Protein AF-0000000080707835 (afdb_homodimer)

Solvent-accessible surface area (backbone atoms only — not comparable to full-atom values): 17179 Å² total; per-residue (Å²): 109,67,64,56,48,50,50,41,44,49,44,28,51,70,61,72,50,84,66,85,58,66,74,53,30,63,58,39,55,66,74,42,29,60,89,79,27,40,75,66,57,97,59,51,67,59,39,56,35,36,19,63,38,54,76,38,40,47,32,30,39,36,20,40,68,44,100,86,69,44,54,26,21,47,48,30,32,47,40,55,51,42,43,44,43,74,83,43,92,42,70,68,33,30,55,38,8,51,51,24,21,48,60,46,29,76,69,40,42,59,28,65,33,29,36,31,74,50,46,89,40,69,56,46,37,48,25,20,31,36,23,42,96,88,33,85,38,47,45,58,61,47,48,71,40,67,88,37,20,37,84,36,87,83,71,84,82,76,76,84,116,110,67,62,56,47,49,50,42,46,49,43,27,50,70,62,72,48,85,67,85,59,65,76,54,31,62,57,38,56,66,75,43,29,60,89,78,26,40,76,64,60,97,60,50,67,59,37,56,35,37,20,63,38,55,76,37,39,46,31,32,38,37,19,40,67,46,101,86,69,43,53,26,21,48,49,31,32,48,40,55,51,43,46,46,43,75,84,44,92,44,71,68,33,29,55,39,8,52,50,24,21,49,59,44,29,75,71,39,42,59,28,65,33,28,36,30,74,51,46,87,39,70,55,45,35,47,26,21,31,38,24,42,96,88,34,84,39,46,45,58,60,47,47,71,40,68,88,36,20,39,83,34,88,81,72,85,83,76,75,82,115

Sequence (322 aa):
MFDELVKFISAINKSGTAVPLGTLRASAAEELAYEECEPFLPLRDGDVVFCPSCYDGDSFRLTWIDGLGCKSRIMGRLAGVDTPEMNGSSDKEKVLALRAKQRLSDVIAGEFVTIRTPGNEKYGRALCDLQTAKLASVSDYMLADPEICRPYDGGRKLSWDMFDELVKFISAINKSGTAVPLGTLRASAAEELAYEECEPFLPLRDGDVVFCPSCYDGDSFRLTWIDGLGCKSRIMGRLAGVDTPEMNGSSDKEKVLALRAKQRLSDVIAGEFVTIRTPGNEKYGRALCDLQTAKLASVSDYMLADPEICRPYDGGRKLSWD

Organism: Ectocarpus siliculosus (NCBI:txid2880)

pLDDT: mean 84.22, std 16.01, range [42.97, 98.5]

Foldseek 3Di:
DVVVLCCVVVCCVVVVDDPPDDVSPVVCCVVVPPVPDDDDAPDDAFDKWAWAFADWLFKTKTWDQDPVRDIDIFIAGEPFKDFQDCPDDDPVSNVLGVVSRVQLCVFHHGFIWGWHPWDDDPPRHTYTFTDGPVRHTSLVVSCVDVLTMDTDDPDDDDDND/DVVVLCCVVVCCVVVVDDPPDDVSPVVCCVVVPPVPDDDDAPDDAFDKWAWAFADWLFKTKTWDQDPVRDIDIFIAGEPFKDFQDCPDDDPVSNVLGVVSRVQLCVFHHGFIWGWHPWDDDPPRHTYTFTHGPVRRTSLVVSCVDVLTMDTDDPDDDDDND

InterPro domains:
  IPR016071 Staphylococcal nuclease (SNase-like), OB-fold [PF00565] (77-143)
  IPR035437 SNase-like, OB-fold superfamily [G3DSA:2.40.50.90] (47-145)
  IPR035437 SNase-like, OB-fold superfamily [SSF50199] (51-143)

Structure (mmCIF, N/CA/C/O backbone):
data_AF-0000000080707835-model_v1
#
loop_
_entity.id
_entity.type
_entity.pdbx_description
1 polymer 'EsV-1-168 (Partial)'
#
loop_
_atom_site.group_PDB
_atom_site.id
_atom_site.type_symbol
_atom_site.label_atom_id
_atom_site.label_alt_id
_atom_site.label_comp_id
_atom_site.label_asym_id
_atom_site.label_entity_id
_atom_site.label_seq_id
_atom_site.pdbx_PDB_ins_code
_atom_site.Cartn_x
_atom_site.Cartn_y
_atom_site.Cartn_z
_atom_site.occupancy
_atom_site.B_iso_or_equiv
_atom_site.auth_seq_id
_atom_site.auth_comp_id
_atom_site.auth_asym_id
_atom_site.auth_atom_id
_atom_site.pdbx_PDB_model_num
ATOM 1 N N . MET A 1 1 ? 22.781 -18.922 4.988 1 42.97 1 MET A N 1
ATOM 2 C CA . MET A 1 1 ? 21.625 -19.375 4.234 1 42.97 1 MET A CA 1
ATOM 3 C C . MET A 1 1 ? 20.719 -18.188 3.877 1 42.97 1 MET A C 1
ATOM 5 O O . MET A 1 1 ? 20.328 -18.031 2.719 1 42.97 1 MET A O 1
ATOM 9 N N . PHE A 1 2 ? 20.484 -17.406 4.832 1 49.16 2 PHE A N 1
ATOM 10 C CA . PHE A 1 2 ? 19.703 -16.172 4.645 1 49.16 2 PHE A CA 1
ATOM 11 C C . PHE A 1 2 ? 20.438 -15.219 3.711 1 49.16 2 PHE A C 1
ATOM 13 O O . PHE A 1 2 ? 19.859 -14.719 2.746 1 49.16 2 PHE A O 1
ATOM 20 N N . ASP A 1 3 ? 21.594 -15.172 3.93 1 54.38 3 ASP A N 1
ATOM 21 C CA . ASP A 1 3 ? 22.422 -14.234 3.174 1 54.38 3 ASP A CA 1
ATOM 22 C C . ASP A 1 3 ? 22.484 -14.625 1.7 1 54.38 3 ASP A C 1
ATOM 24 O O . ASP A 1 3 ? 22.469 -13.766 0.818 1 54.38 3 ASP A O 1
ATOM 28 N N . GLU A 1 4 ? 22.516 -15.914 1.534 1 52.84 4 GLU A N 1
ATOM 29 C CA . GLU A 1 4 ? 22.609 -16.406 0.16 1 52.84 4 GLU A CA 1
ATOM 30 C C . GLU A 1 4 ? 21.312 -16.141 -0.6 1 52.84 4 GLU A C 1
ATOM 32 O O . GLU A 1 4 ? 21.328 -15.781 -1.78 1 52.84 4 GLU A O 1
ATOM 37 N N . LEU A 1 5 ? 20.297 -16.297 0.042 1 55.84 5 LEU A N 1
ATOM 38 C CA . LEU A 1 5 ? 19 -16.047 -0.554 1 55.84 5 LEU A CA 1
ATOM 39 C C . LEU A 1 5 ? 18.812 -14.578 -0.888 1 55.84 5 LEU A C 1
ATOM 41 O O . LEU A 1 5 ? 18.344 -14.234 -1.975 1 55.84 5 LEU A O 1
ATOM 45 N N . VAL A 1 6 ? 19.188 -13.773 0.054 1 55.19 6 VAL A N 1
ATOM 46 C CA . VAL A 1 6 ? 19.109 -12.328 -0.129 1 55.19 6 VAL A CA 1
ATOM 47 C C . VAL A 1 6 ? 19.922 -11.914 -1.354 1 55.19 6 VAL A C 1
ATOM 49 O O . VAL A 1 6 ? 19.438 -11.141 -2.188 1 55.19 6 VAL A O 1
ATOM 52 N N . LYS A 1 7 ? 21.125 -12.422 -1.247 1 55.97 7 LYS A N 1
ATOM 53 C CA . LYS A 1 7 ? 22.031 -12.133 -2.363 1 55.97 7 LYS A CA 1
ATOM 54 C C . LYS A 1 7 ? 21.438 -12.633 -3.682 1 55.97 7 LYS A C 1
ATOM 56 O O . LYS A 1 7 ? 21.594 -11.984 -4.719 1 55.97 7 LYS A O 1
ATOM 61 N N . PHE A 1 8 ? 20.766 -13.711 -3.414 1 51.97 8 PHE A N 1
ATOM 62 C CA . PHE A 1 8 ? 20.203 -14.32 -4.609 1 51.97 8 PHE A CA 1
ATOM 63 C C . PHE A 1 8 ? 19.016 -13.523 -5.113 1 51.97 8 PHE A C 1
ATOM 65 O O . PHE A 1 8 ? 18.922 -13.219 -6.305 1 51.97 8 PHE A O 1
ATOM 72 N N . ILE A 1 9 ? 18.125 -13.25 -4.246 1 58.66 9 ILE A N 1
ATOM 73 C CA . ILE A 1 9 ? 16.938 -12.484 -4.633 1 58.66 9 ILE A CA 1
ATOM 74 C C . ILE A 1 9 ? 17.359 -11.094 -5.117 1 58.66 9 ILE A C 1
ATOM 76 O O . ILE A 1 9 ? 16.859 -10.602 -6.129 1 58.66 9 ILE A O 1
ATOM 80 N N . SER A 1 10 ? 18.266 -10.547 -4.375 1 57.53 10 SER A N 1
ATOM 81 C CA . SER A 1 10 ? 18.828 -9.273 -4.82 1 57.53 10 SER A CA 1
ATOM 82 C C . SER A 1 10 ? 19.5 -9.414 -6.176 1 57.53 10 SER A C 1
ATOM 84 O O . SER A 1 10 ? 19.391 -8.531 -7.031 1 57.53 10 SER A O 1
ATOM 86 N N . ALA A 1 11 ? 20.281 -10.469 -6.273 1 51.75 11 ALA A N 1
ATOM 87 C CA . ALA A 1 11 ? 20.969 -10.742 -7.531 1 51.75 11 ALA A CA 1
ATOM 88 C C . ALA A 1 11 ? 19.984 -10.953 -8.664 1 51.75 11 ALA A C 1
ATOM 90 O O . ALA A 1 11 ? 20.188 -10.484 -9.789 1 51.75 11 ALA A O 1
ATOM 91 N N . ILE A 1 12 ? 18.984 -11.633 -8.312 1 53.25 12 ILE A N 1
ATOM 92 C CA . ILE A 1 12 ? 17.969 -11.883 -9.32 1 53.25 12 ILE A CA 1
ATOM 93 C C . ILE A 1 12 ? 17.297 -10.57 -9.711 1 53.25 12 ILE A C 1
ATOM 95 O O . ILE A 1 12 ? 17.078 -10.297 -10.898 1 53.25 12 ILE A O 1
ATOM 99 N N . ASN A 1 13 ? 16.828 -9.773 -8.695 1 55.97 13 ASN A N 1
ATOM 100 C CA . ASN A 1 13 ? 16.156 -8.508 -8.969 1 55.97 13 ASN A CA 1
ATOM 101 C C . ASN A 1 13 ? 17.062 -7.551 -9.742 1 55.97 13 ASN A C 1
ATOM 103 O O . ASN A 1 13 ? 16.578 -6.766 -10.562 1 55.97 13 ASN A O 1
ATOM 107 N N . LYS A 1 14 ? 18.312 -7.676 -9.469 1 51.84 14 LYS A N 1
ATOM 108 C CA . LYS A 1 14 ? 19.281 -6.832 -10.172 1 51.84 14 LYS A CA 1
ATOM 109 C C . LYS A 1 14 ? 19.609 -7.406 -11.547 1 51.84 14 LYS A C 1
ATOM 111 O O . LYS A 1 14 ? 19.812 -6.656 -12.5 1 51.84 14 LYS A O 1
ATOM 116 N N . SER A 1 15 ? 19.812 -8.68 -11.594 1 47.81 15 SER A N 1
ATOM 117 C CA . SER A 1 15 ? 20.391 -9.25 -12.805 1 47.81 15 SER A CA 1
ATOM 118 C C . SER A 1 15 ? 19.312 -9.742 -13.758 1 47.81 15 SER A C 1
ATOM 120 O O . SER A 1 15 ? 19.578 -10.023 -14.922 1 47.81 15 SER A O 1
ATOM 122 N N . GLY A 1 16 ? 18.094 -9.688 -13.469 1 46 16 GLY A N 1
ATOM 123 C CA . GLY A 1 16 ? 17.047 -10.211 -14.336 1 46 16 GLY A CA 1
ATOM 124 C C . GLY A 1 16 ? 17.156 -11.703 -14.57 1 46 16 GLY A C 1
ATOM 125 O O . GLY A 1 16 ? 16.578 -12.227 -15.531 1 46 16 GLY A O 1
ATOM 126 N N . THR A 1 17 ? 18.141 -12.344 -14.023 1 43.25 17 THR A N 1
ATOM 127 C CA . THR A 1 17 ? 18.484 -13.711 -14.406 1 43.25 17 THR A CA 1
ATOM 128 C C . THR A 1 17 ? 17.562 -14.703 -13.688 1 43.25 17 THR A C 1
ATOM 130 O O . THR A 1 17 ? 17.156 -14.469 -12.555 1 43.25 17 THR A O 1
ATOM 133 N N . ALA A 1 18 ? 17.031 -15.656 -14.539 1 44.38 18 ALA A N 1
ATOM 134 C CA . ALA A 1 18 ? 16.219 -16.797 -14.125 1 44.38 18 ALA A CA 1
ATOM 135 C C . ALA A 1 18 ? 16.969 -17.656 -13.109 1 44.38 18 ALA A C 1
ATOM 137 O O . ALA A 1 18 ? 18.156 -17.938 -13.273 1 44.38 18 ALA A O 1
ATOM 138 N N . VAL A 1 19 ? 16.875 -17.672 -11.852 1 45.88 19 VAL A N 1
ATOM 139 C CA . VAL A 1 19 ? 17.5 -18.453 -10.789 1 45.88 19 VAL A CA 1
ATOM 140 C C . VAL A 1 19 ? 17.188 -19.938 -11 1 45.88 19 VAL A C 1
ATOM 142 O O . VAL A 1 19 ? 16.047 -20.297 -11.344 1 45.88 19 VAL A O 1
ATOM 145 N N . PRO A 1 20 ? 18.125 -20.703 -11.117 1 44.97 20 PRO A N 1
ATOM 146 C CA . PRO A 1 20 ? 17.844 -22.141 -11.016 1 44.97 20 PRO A CA 1
ATOM 147 C C . PRO A 1 20 ? 17.109 -22.5 -9.727 1 44.97 20 PRO A C 1
ATOM 149 O O . PRO A 1 20 ? 17.609 -22.219 -8.625 1 44.97 20 PRO A O 1
ATOM 152 N N . LEU A 1 21 ? 15.695 -22.656 -9.648 1 49.81 21 LEU A N 1
ATOM 153 C CA . LEU A 1 21 ? 14.5 -22.469 -8.836 1 49.81 21 LEU A CA 1
ATOM 154 C C . LEU A 1 21 ? 14.43 -23.5 -7.719 1 49.81 21 LEU A C 1
ATOM 156 O O . LEU A 1 21 ? 13.859 -23.25 -6.656 1 49.81 21 LEU A O 1
ATOM 160 N N . GLY A 1 22 ? 15.156 -24.688 -7.945 1 49.31 22 GLY A N 1
ATOM 161 C CA . GLY A 1 22 ? 14.773 -25.766 -7.043 1 49.31 22 GLY A CA 1
ATOM 162 C C . GLY A 1 22 ? 15.273 -25.562 -5.625 1 49.31 22 GLY A C 1
ATOM 163 O O . GLY A 1 22 ? 14.5 -25.656 -4.668 1 49.31 22 GLY A O 1
ATOM 164 N N . THR A 1 23 ? 16.594 -25.656 -5.371 1 48.19 23 THR A N 1
ATOM 165 C CA . THR A 1 23 ? 17.188 -25.531 -4.043 1 48.19 23 THR A CA 1
ATOM 166 C C . THR A 1 23 ? 16.781 -24.219 -3.391 1 48.19 23 THR A C 1
ATOM 168 O O . THR A 1 23 ? 16.531 -24.172 -2.186 1 48.19 23 THR A O 1
ATOM 171 N N . LEU A 1 24 ? 16.516 -23.344 -4.137 1 58.97 24 LEU A N 1
ATOM 172 C CA . LEU A 1 24 ? 16.188 -22 -3.664 1 58.97 24 LEU A CA 1
ATOM 173 C C . LEU A 1 24 ? 14.758 -21.953 -3.127 1 58.97 24 LEU A C 1
ATOM 175 O O . LEU A 1 24 ? 14.477 -21.219 -2.178 1 58.97 24 LEU A O 1
ATOM 179 N N . ARG A 1 25 ? 14.07 -22.984 -3.561 1 64.5 25 ARG A N 1
ATOM 180 C CA . ARG A 1 25 ? 12.672 -23 -3.141 1 64.5 25 ARG A CA 1
ATOM 181 C C . ARG A 1 25 ? 12.539 -23.406 -1.677 1 64.5 25 ARG A C 1
ATOM 183 O O . ARG A 1 25 ? 11.82 -22.75 -0.912 1 64.5 25 ARG A O 1
ATOM 190 N N . ALA A 1 26 ? 13.18 -24.531 -1.358 1 62.69 26 ALA A N 1
ATOM 191 C CA . ALA A 1 26 ? 13.031 -25.047 0.002 1 62.69 26 ALA A CA 1
ATOM 192 C C . ALA A 1 26 ? 13.547 -24.031 1.025 1 62.69 26 ALA A C 1
ATOM 194 O O . ALA A 1 26 ? 12.906 -23.812 2.057 1 62.69 26 ALA A O 1
ATOM 195 N N . SER A 1 27 ? 14.672 -23.484 0.768 1 68.75 27 SER A N 1
ATOM 196 C CA . SER A 1 27 ? 15.242 -22.516 1.687 1 68.75 27 SER A CA 1
ATOM 197 C C . SER A 1 27 ? 14.383 -21.25 1.76 1 68.75 27 SER A C 1
ATOM 199 O O . SER A 1 27 ? 14.188 -20.688 2.84 1 68.75 27 SER A O 1
ATOM 201 N N . ALA A 1 28 ? 13.758 -20.984 0.709 1 72.69 28 ALA A N 1
ATOM 202 C CA . ALA A 1 28 ? 12.938 -19.781 0.675 1 72.69 28 ALA A CA 1
ATOM 203 C C . ALA A 1 28 ? 11.664 -19.969 1.496 1 72.69 28 ALA A C 1
ATOM 205 O O . ALA A 1 28 ? 11.25 -19.062 2.223 1 72.69 28 ALA A O 1
ATOM 206 N N . ALA A 1 29 ? 11.062 -21.203 1.338 1 74.38 29 ALA A N 1
ATOM 207 C CA . ALA A 1 29 ? 9.82 -21.469 2.053 1 74.38 29 ALA A CA 1
ATOM 208 C C . ALA A 1 29 ? 10.008 -21.312 3.561 1 74.38 29 ALA A C 1
ATOM 210 O O . ALA A 1 29 ? 9.109 -20.828 4.258 1 74.38 29 ALA A O 1
ATOM 211 N N . GLU A 1 30 ? 11.117 -21.625 3.973 1 76.88 30 GLU A N 1
ATOM 212 C CA . GLU A 1 30 ? 11.398 -21.516 5.398 1 76.88 30 GLU A CA 1
ATOM 213 C C . GLU A 1 30 ? 11.734 -20.078 5.789 1 76.88 30 GLU A C 1
ATOM 215 O O . GLU A 1 30 ? 11.219 -19.562 6.777 1 76.88 30 GLU A O 1
ATOM 220 N N . GLU A 1 31 ? 12.477 -19.391 5.078 1 80.44 31 GLU A N 1
ATOM 221 C CA . GLU A 1 31 ? 12.977 -18.062 5.406 1 80.44 31 GLU A CA 1
ATOM 222 C C . GLU A 1 31 ? 11.93 -17 5.109 1 80.44 31 GLU A C 1
ATOM 224 O O . GLU A 1 31 ? 11.883 -15.953 5.773 1 80.44 31 GLU A O 1
ATOM 229 N N . LEU A 1 32 ? 11.102 -17.312 4.207 1 88.75 32 LEU A N 1
ATOM 230 C CA . LEU A 1 32 ? 10.125 -16.312 3.764 1 88.75 32 LEU A CA 1
ATOM 231 C C . LEU A 1 32 ? 8.703 -16.797 4.027 1 88.75 32 LEU A C 1
ATOM 233 O O . LEU A 1 32 ? 7.793 -16.531 3.242 1 88.75 32 LEU A O 1
ATOM 237 N N . ALA A 1 33 ? 8.609 -17.578 5.109 1 90.25 33 ALA A N 1
ATOM 238 C CA . ALA A 1 33 ? 7.258 -17.906 5.551 1 90.25 33 ALA A CA 1
ATOM 239 C C . ALA A 1 33 ? 6.441 -16.641 5.805 1 90.25 33 ALA A C 1
ATOM 241 O O . ALA A 1 33 ? 6.938 -15.688 6.398 1 90.25 33 ALA A O 1
ATOM 242 N N . TYR A 1 34 ? 5.234 -16.672 5.348 1 93.31 34 TYR A N 1
ATOM 243 C CA . TYR A 1 34 ? 4.402 -15.469 5.359 1 93.31 34 TYR A CA 1
ATOM 244 C C . TYR A 1 34 ? 4.289 -14.898 6.77 1 93.31 34 TYR A C 1
ATOM 246 O O . TYR A 1 34 ? 4.418 -13.688 6.969 1 93.31 34 TYR A O 1
ATOM 254 N N . GLU A 1 35 ? 4.035 -15.781 7.754 1 92.56 35 GLU A N 1
ATOM 255 C CA . GLU A 1 35 ? 3.801 -15.359 9.133 1 92.56 35 GLU A CA 1
ATOM 256 C C . GLU A 1 35 ? 5.078 -14.82 9.766 1 92.56 35 GLU A C 1
ATOM 258 O O . GLU A 1 35 ? 5.023 -14.125 10.781 1 92.56 35 GLU A O 1
ATOM 263 N N . GLU A 1 36 ? 6.242 -15.07 9.227 1 91.06 36 GLU A N 1
ATOM 264 C CA . GLU A 1 36 ? 7.531 -14.641 9.758 1 91.06 36 GLU A CA 1
ATOM 265 C C . GLU A 1 36 ? 7.98 -13.328 9.125 1 91.06 36 GLU A C 1
ATOM 267 O O . GLU A 1 36 ? 9 -12.758 9.523 1 91.06 36 GLU A O 1
ATOM 272 N N . CYS A 1 37 ? 7.277 -12.906 8.211 1 93.25 37 CYS A N 1
ATOM 273 C CA . CYS A 1 37 ? 7.586 -11.648 7.531 1 93.25 37 CYS A CA 1
ATOM 274 C C . CYS A 1 37 ? 6.707 -10.523 8.055 1 93.25 37 CYS A C 1
ATOM 276 O O . CYS A 1 37 ? 5.594 -10.758 8.531 1 93.25 37 CYS A O 1
ATOM 278 N N . GLU A 1 38 ? 7.188 -9.352 7.984 1 91.75 38 GLU A N 1
ATOM 279 C CA . GLU A 1 38 ? 6.441 -8.188 8.445 1 91.75 38 GLU A CA 1
ATOM 280 C C . GLU A 1 38 ? 5.605 -7.586 7.324 1 91.75 38 GLU A C 1
ATOM 282 O O . GLU A 1 38 ? 6.027 -7.57 6.168 1 91.75 38 GLU A O 1
ATOM 287 N N . PRO A 1 39 ? 4.426 -7.09 7.699 1 92 39 PRO A N 1
ATOM 288 C CA . PRO A 1 39 ? 3.654 -6.395 6.664 1 92 39 PRO A CA 1
ATOM 289 C C . PRO A 1 39 ? 4.426 -5.238 6.031 1 92 39 PRO A C 1
ATOM 291 O O . PRO A 1 39 ? 5.105 -4.484 6.734 1 92 39 PRO A O 1
ATOM 294 N N . PHE A 1 40 ? 4.328 -5.16 4.785 1 89.25 40 PHE A N 1
ATOM 295 C CA . PHE A 1 40 ? 5.012 -4.082 4.082 1 89.25 40 PHE A CA 1
ATOM 296 C C . PHE A 1 40 ? 4.336 -2.744 4.359 1 89.25 40 PHE A C 1
ATOM 298 O O . PHE A 1 40 ? 3.111 -2.639 4.312 1 89.25 40 PHE A O 1
ATOM 305 N N . LEU A 1 41 ? 5.148 -1.807 4.645 1 90 41 LEU A N 1
ATOM 306 C CA . LEU A 1 41 ? 4.691 -0.432 4.82 1 90 41 LEU A CA 1
ATOM 307 C C . LEU A 1 41 ? 5.332 0.487 3.783 1 90 41 LEU A C 1
ATOM 309 O O . LEU A 1 41 ? 6.539 0.421 3.549 1 90 41 LEU A O 1
ATOM 313 N N . PRO A 1 42 ? 4.5 1.34 3.184 1 8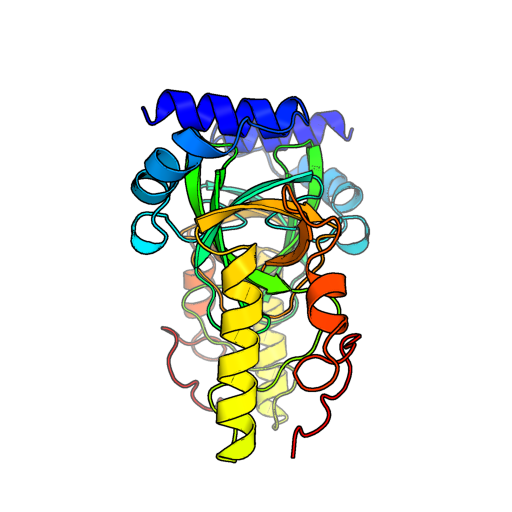8.38 42 PRO A N 1
ATOM 314 C CA . PRO A 1 42 ? 5.047 2.238 2.164 1 88.38 42 PRO A CA 1
ATOM 315 C C . PRO A 1 42 ? 6.039 3.248 2.74 1 88.38 42 PRO A C 1
ATOM 317 O O . PRO A 1 42 ? 6.957 3.682 2.043 1 88.38 42 PRO A O 1
ATOM 320 N N . LEU A 1 43 ? 5.75 3.631 3.926 1 91.62 43 LEU A N 1
ATOM 321 C CA . LEU A 1 43 ? 6.602 4.578 4.633 1 91.62 43 LEU A CA 1
ATOM 322 C C . LEU A 1 43 ? 7.004 4.035 6 1 91.62 43 LEU A C 1
ATOM 324 O O . LEU A 1 43 ? 6.234 3.307 6.633 1 91.62 43 LEU A O 1
ATOM 328 N N . ARG A 1 44 ? 8.156 4.445 6.418 1 90.12 44 ARG A N 1
ATOM 329 C CA . ARG A 1 44 ? 8.695 3.949 7.68 1 90.12 44 ARG A CA 1
ATOM 330 C C . ARG A 1 44 ? 8.789 5.07 8.711 1 90.12 44 ARG A C 1
ATOM 332 O O . ARG A 1 44 ? 8.703 6.25 8.367 1 90.12 44 ARG A O 1
ATOM 339 N N . ASP A 1 45 ? 8.945 4.613 9.93 1 93.75 45 ASP A N 1
ATOM 340 C CA . ASP A 1 45 ? 9.094 5.574 11.016 1 93.75 45 ASP A CA 1
ATOM 341 C C . ASP A 1 45 ? 10.336 6.438 10.812 1 93.75 45 ASP A C 1
ATOM 343 O O . ASP A 1 45 ? 11.422 5.918 10.539 1 93.75 45 ASP A O 1
ATOM 347 N N . GLY A 1 46 ? 10.133 7.758 10.828 1 91.38 46 GLY A N 1
ATOM 348 C CA . GLY A 1 46 ? 11.25 8.672 10.688 1 91.38 46 GLY A CA 1
ATOM 349 C C . GLY A 1 46 ? 11.383 9.234 9.281 1 91.38 46 GLY A C 1
ATOM 350 O O . GLY A 1 46 ? 12.133 10.195 9.062 1 91.38 46 GLY A O 1
ATOM 351 N N . ASP A 1 47 ? 10.719 8.617 8.336 1 90.19 47 ASP A N 1
ATOM 352 C CA . ASP A 1 47 ? 10.773 9.141 6.977 1 90.19 47 ASP A CA 1
ATOM 353 C C . ASP A 1 47 ? 10.258 10.578 6.922 1 90.19 47 ASP A C 1
ATOM 355 O O . ASP A 1 47 ? 9.266 10.914 7.57 1 90.19 47 ASP A O 1
ATOM 359 N N . VAL A 1 48 ? 10.938 11.43 6.203 1 90.81 48 VAL A N 1
ATOM 360 C CA . VAL A 1 48 ? 10.508 12.805 5.977 1 90.81 48 VAL A CA 1
ATOM 361 C C . VAL A 1 48 ? 9.898 12.938 4.586 1 90.81 48 VAL A C 1
ATOM 363 O O . VAL A 1 48 ? 10.555 12.648 3.58 1 90.81 48 VAL A O 1
ATOM 366 N N . VAL A 1 49 ? 8.688 13.391 4.516 1 92.75 49 VAL A N 1
ATOM 367 C CA . VAL A 1 49 ? 7.953 13.477 3.254 1 92.75 49 VAL A CA 1
ATOM 368 C C . VAL A 1 49 ? 7.227 14.812 3.168 1 92.75 49 VAL A C 1
ATOM 370 O O . VAL A 1 49 ? 7.086 15.516 4.172 1 92.75 49 VAL A O 1
ATOM 373 N N . PHE A 1 50 ? 6.809 15.188 1.968 1 92.56 50 PHE A N 1
ATOM 374 C CA . PHE A 1 50 ? 6.086 16.438 1.734 1 92.56 50 PHE A CA 1
ATOM 375 C C . PHE A 1 50 ? 4.578 16.188 1.729 1 92.56 50 PHE A C 1
ATOM 377 O O . PHE A 1 50 ? 4.109 15.203 1.167 1 92.56 50 PHE A O 1
ATOM 384 N N . CYS A 1 51 ? 3.852 17.062 2.408 1 95.31 51 CYS A N 1
ATOM 385 C CA . CYS A 1 51 ? 2.395 17.031 2.369 1 95.31 51 CYS A CA 1
ATOM 386 C C . CYS A 1 51 ? 1.846 18.188 1.543 1 95.31 51 CYS A C 1
ATOM 388 O O . CYS A 1 51 ? 1.68 19.297 2.055 1 95.31 51 CYS A O 1
ATOM 390 N N . PRO A 1 52 ? 1.435 17.875 0.341 1 95.38 52 PRO A N 1
ATOM 391 C CA . PRO A 1 52 ? 0.961 18.969 -0.51 1 95.38 52 PRO A CA 1
ATOM 392 C C . PRO A 1 52 ? -0.374 19.547 -0.042 1 95.38 52 PRO A C 1
ATOM 394 O O . PRO A 1 52 ? -0.615 20.75 -0.184 1 95.38 52 PRO A O 1
ATOM 397 N N . SER A 1 53 ? -1.221 18.625 0.423 1 96.5 53 SER A N 1
ATOM 398 C CA . SER A 1 53 ? -2.555 19.078 0.798 1 96.5 53 SER A CA 1
ATOM 399 C C . SER A 1 53 ? -3.273 18.047 1.654 1 96.5 53 SER A C 1
ATOM 401 O O . SER A 1 53 ? -2.805 16.922 1.789 1 96.5 53 SER A O 1
ATOM 403 N N . CYS A 1 54 ? -4.387 18.547 2.248 1 97.44 54 CYS A N 1
ATOM 404 C CA . CYS A 1 54 ? -5.258 17.656 3.01 1 97.44 54 CYS A CA 1
ATOM 405 C C . CYS A 1 54 ? -6.559 17.391 2.264 1 97.44 54 CYS A C 1
ATOM 407 O O . CYS A 1 54 ? -7.066 18.281 1.566 1 97.44 54 CYS A O 1
ATOM 409 N N . TYR A 1 55 ? -7.043 16.219 2.375 1 95.31 55 TYR A N 1
ATOM 410 C CA . TYR A 1 55 ? -8.312 15.844 1.759 1 95.31 55 TYR A CA 1
ATOM 411 C C . TYR A 1 55 ? -9.477 16.125 2.703 1 95.31 55 TYR A C 1
ATOM 413 O O . TYR A 1 55 ? -10.492 16.688 2.297 1 95.31 55 TYR A O 1
ATOM 421 N N . ASP A 1 56 ? -9.422 15.711 3.9 1 95.81 56 ASP A N 1
ATOM 422 C CA . ASP A 1 56 ? -10.375 15.977 4.969 1 95.81 56 ASP A CA 1
ATOM 423 C C . ASP A 1 56 ? -9.688 16.047 6.324 1 95.81 56 ASP A C 1
ATOM 425 O O . ASP A 1 56 ? -8.492 16.344 6.406 1 95.81 56 ASP A O 1
ATOM 429 N N . GLY A 1 57 ? -10.477 15.82 7.441 1 97.06 57 GLY A N 1
ATOM 430 C CA . GLY A 1 57 ? -9.938 16.062 8.766 1 97.06 57 GLY A CA 1
ATOM 431 C C . GLY A 1 57 ? -8.953 15.008 9.219 1 97.06 57 GLY A C 1
ATOM 432 O O . GLY A 1 57 ? -8.234 15.195 10.203 1 97.06 57 GLY A O 1
ATOM 433 N N . ASP A 1 58 ? -8.891 13.883 8.5 1 96.38 58 ASP A N 1
ATOM 434 C CA . ASP A 1 58 ? -7.973 12.844 8.953 1 96.38 58 ASP A CA 1
ATOM 435 C C . ASP A 1 58 ? -7.254 12.195 7.773 1 96.38 58 ASP A C 1
ATOM 437 O O . ASP A 1 58 ? -6.543 11.195 7.941 1 96.38 58 ASP A O 1
ATOM 441 N N . SER A 1 59 ? -7.398 12.711 6.57 1 96.38 59 SER A N 1
ATOM 442 C CA . SER A 1 59 ? -6.73 12.18 5.387 1 96.38 59 SER A CA 1
ATOM 443 C C . SER A 1 59 ? -5.973 13.281 4.641 1 96.38 59 SER A C 1
ATOM 445 O O . SER A 1 59 ? -6.422 14.43 4.602 1 96.38 59 SER A O 1
ATOM 447 N N . PHE A 1 60 ? -4.832 12.875 4.117 1 97.5 60 PHE A N 1
ATOM 448 C CA . PHE A 1 60 ? -3.965 13.859 3.482 1 97.5 60 PHE A CA 1
ATOM 449 C C . PHE A 1 60 ? -3.127 13.211 2.385 1 97.5 60 PHE A C 1
ATOM 451 O O . PHE A 1 60 ? -3.061 11.984 2.287 1 97.5 60 PHE A O 1
ATOM 458 N N . ARG A 1 61 ? -2.564 14.078 1.555 1 97.12 61 ARG A N 1
ATOM 459 C CA . ARG A 1 61 ? -1.703 13.648 0.46 1 97.12 61 ARG A CA 1
ATOM 460 C C . ARG A 1 61 ? -0.233 13.711 0.86 1 97.12 61 ARG A C 1
ATOM 462 O O . ARG A 1 61 ? 0.191 14.656 1.528 1 97.12 61 ARG A O 1
ATOM 469 N N . LEU A 1 62 ? 0.505 12.664 0.508 1 95.62 62 LEU A N 1
ATOM 470 C CA . LEU A 1 62 ? 1.939 12.609 0.765 1 95.62 62 LEU A CA 1
ATOM 471 C C . LEU A 1 62 ? 2.717 12.398 -0.53 1 95.62 62 LEU A C 1
ATOM 473 O O . LEU A 1 62 ? 2.301 11.617 -1.387 1 95.62 62 LEU A O 1
ATOM 477 N N . THR A 1 63 ? 3.801 13.133 -0.662 1 94.25 63 THR A N 1
ATOM 478 C CA . THR A 1 63 ? 4.711 12.953 -1.79 1 94.25 63 THR A CA 1
ATOM 479 C C . THR A 1 63 ? 6.16 12.945 -1.318 1 94.25 63 THR A C 1
ATOM 481 O O . THR A 1 63 ? 6.5 13.578 -0.319 1 94.25 63 THR A O 1
ATOM 484 N N . TRP A 1 64 ? 7 12.141 -2.006 1 90.38 64 TRP A N 1
ATOM 485 C CA . TRP A 1 64 ? 8.414 12.055 -1.67 1 90.38 64 TRP A CA 1
ATOM 486 C C . TRP A 1 64 ? 9.211 11.453 -2.822 1 90.38 64 TRP A C 1
ATOM 488 O O . TRP A 1 64 ? 8.641 11.055 -3.84 1 90.38 64 TRP A O 1
ATOM 498 N N . ILE A 1 65 ? 10.438 11.523 -2.67 1 85.25 65 ILE A N 1
ATOM 499 C CA . ILE A 1 65 ? 11.328 10.789 -3.559 1 85.25 65 ILE A CA 1
ATOM 500 C C . ILE A 1 65 ? 11.688 9.438 -2.938 1 85.25 65 ILE A C 1
ATOM 502 O O . ILE A 1 65 ? 12.273 9.383 -1.854 1 85.25 65 ILE A O 1
ATOM 506 N N . ASP A 1 66 ? 11.359 8.422 -3.672 1 79.88 66 ASP A N 1
ATOM 507 C CA . ASP A 1 66 ? 11.562 7.102 -3.072 1 79.88 66 ASP A CA 1
ATOM 508 C C . ASP A 1 66 ? 13 6.637 -3.244 1 79.88 66 ASP A C 1
ATOM 510 O O . ASP A 1 66 ? 13.852 7.391 -3.721 1 79.88 66 ASP A O 1
ATOM 514 N N . GLY A 1 67 ? 13.297 5.367 -2.684 1 72 67 GLY A N 1
ATOM 515 C CA . GLY A 1 67 ? 14.656 4.852 -2.662 1 72 67 GLY A CA 1
ATOM 516 C C . GLY A 1 67 ? 15.258 4.695 -4.047 1 72 67 GLY A C 1
ATOM 517 O O . GLY A 1 67 ? 16.469 4.574 -4.188 1 72 67 GLY A O 1
ATOM 518 N N . LEU A 1 68 ? 14.508 4.754 -5.094 1 73.12 68 LEU A N 1
ATOM 519 C CA . LEU A 1 68 ? 14.992 4.582 -6.461 1 73.12 68 LEU A CA 1
ATOM 520 C C . LEU A 1 68 ? 15.094 5.93 -7.172 1 73.12 68 LEU A C 1
ATOM 522 O O . LEU A 1 68 ? 15.398 5.984 -8.367 1 73.12 68 LEU A O 1
ATOM 526 N N . GLY A 1 69 ? 14.734 7.008 -6.453 1 76.88 69 GLY A N 1
ATOM 527 C CA . GLY A 1 69 ? 14.82 8.344 -7.023 1 76.88 69 GLY A CA 1
ATOM 528 C C . GLY A 1 69 ? 13.562 8.766 -7.758 1 76.88 69 GLY A C 1
ATOM 529 O O . GLY A 1 69 ? 13.547 9.812 -8.414 1 76.88 69 GLY A O 1
ATOM 530 N N . CYS A 1 70 ? 12.586 8.062 -7.633 1 83.38 70 CYS A N 1
ATOM 531 C CA . CYS A 1 70 ? 11.328 8.367 -8.305 1 83.38 70 CYS A CA 1
ATOM 532 C C . CYS A 1 70 ? 10.43 9.219 -7.418 1 83.38 70 CYS A C 1
ATOM 534 O O . CYS A 1 70 ? 10.391 9.023 -6.203 1 83.38 70 CYS A O 1
ATOM 536 N N . LYS A 1 71 ? 9.703 10.156 -8.062 1 89.94 71 LYS A N 1
ATOM 537 C CA . LYS A 1 71 ? 8.688 10.922 -7.348 1 89.94 71 LYS A CA 1
ATOM 538 C C . LYS A 1 71 ? 7.438 10.078 -7.102 1 89.94 71 LYS A C 1
ATOM 540 O O . LYS A 1 71 ? 6.77 9.656 -8.047 1 89.94 71 LYS A O 1
ATOM 545 N N . SER A 1 72 ? 7.184 9.891 -5.84 1 92 72 SER A N 1
ATOM 546 C CA . SER A 1 72 ? 6.082 9.008 -5.473 1 92 72 SER A CA 1
ATOM 547 C C . SER A 1 72 ? 5.008 9.758 -4.695 1 92 72 SER A C 1
ATOM 549 O O . SER A 1 72 ? 5.289 10.773 -4.059 1 92 72 SER A O 1
ATOM 551 N N . ARG A 1 73 ? 3.816 9.266 -4.781 1 93.94 73 ARG A N 1
ATOM 552 C CA . ARG A 1 73 ? 2.695 9.836 -4.039 1 93.94 73 ARG A CA 1
ATOM 553 C C . ARG A 1 73 ? 1.862 8.742 -3.379 1 93.94 73 ARG A C 1
ATOM 555 O O . ARG A 1 73 ? 1.808 7.609 -3.871 1 93.94 73 ARG A O 1
ATOM 562 N N . ILE A 1 74 ? 1.202 9.039 -2.326 1 93.5 74 ILE A N 1
ATOM 563 C CA . ILE A 1 74 ? 0.265 8.148 -1.646 1 93.5 74 ILE A CA 1
ATOM 564 C C . ILE A 1 74 ? -0.678 8.969 -0.769 1 93.5 74 ILE A C 1
ATOM 566 O O . ILE A 1 74 ? -0.318 10.055 -0.305 1 93.5 74 ILE A O 1
ATOM 570 N N . MET A 1 75 ? -1.87 8.484 -0.602 1 94.5 75 MET A N 1
ATOM 571 C CA . MET A 1 75 ? -2.756 9.086 0.392 1 94.5 75 MET A CA 1
ATOM 572 C C . MET A 1 75 ? -2.402 8.609 1.796 1 94.5 75 MET A C 1
ATOM 574 O O . MET A 1 75 ? -2.012 7.457 1.982 1 94.5 75 MET A O 1
ATOM 578 N N . GLY A 1 76 ? -2.516 9.461 2.695 1 95.38 76 GLY A N 1
ATOM 579 C CA . GLY A 1 76 ? -2.285 9.125 4.094 1 95.38 76 GLY A CA 1
ATOM 580 C C . GLY A 1 76 ? -3.527 9.258 4.949 1 95.38 76 GLY A C 1
ATOM 581 O O . GLY A 1 76 ? -4.43 10.031 4.633 1 95.38 76 GLY A O 1
ATOM 582 N N . ARG A 1 77 ? -3.559 8.539 6.027 1 95.44 77 ARG A N 1
ATOM 583 C CA . ARG A 1 77 ? -4.566 8.625 7.082 1 95.44 77 ARG A CA 1
ATOM 584 C C . ARG A 1 77 ? -3.916 8.844 8.445 1 95.44 77 ARG A C 1
ATOM 586 O O . ARG A 1 77 ? -2.949 8.164 8.797 1 95.44 77 ARG A O 1
ATOM 593 N N . LEU A 1 78 ? -4.469 9.773 9.109 1 97.44 78 LEU A N 1
ATOM 594 C CA . LEU A 1 78 ? -3.928 10.078 10.43 1 97.44 78 LEU A CA 1
ATOM 595 C C . LEU A 1 78 ? -4.293 8.992 11.438 1 97.44 78 LEU A C 1
ATOM 597 O O . LEU A 1 78 ? -5.457 8.594 11.531 1 97.44 78 LEU A O 1
ATOM 601 N N . ALA A 1 79 ? -3.346 8.516 12.172 1 96.19 79 ALA A N 1
ATOM 602 C CA . ALA A 1 79 ? -3.553 7.391 13.086 1 96.19 79 ALA A CA 1
ATOM 603 C C . ALA A 1 79 ? -4.254 7.848 14.359 1 96.19 79 ALA A C 1
ATOM 605 O O . ALA A 1 79 ? -3.967 8.93 14.883 1 96.19 79 ALA A O 1
ATOM 606 N N . GLY A 1 80 ? -5.195 6.988 14.781 1 94.94 80 GLY A N 1
ATOM 607 C CA . GLY A 1 80 ? -5.742 7.117 16.125 1 94.94 80 GLY A CA 1
ATOM 608 C C . GLY A 1 80 ? -6.836 8.164 16.219 1 94.94 80 GLY A C 1
ATOM 609 O O . GLY A 1 80 ? -7.207 8.578 17.328 1 94.94 80 GLY A O 1
ATOM 610 N N . VAL A 1 81 ? -7.309 8.703 15.141 1 96 81 VAL A N 1
ATOM 611 C CA . VAL A 1 81 ? -8.297 9.773 15.234 1 96 81 VAL A CA 1
ATOM 612 C C . VAL A 1 81 ? -9.477 9.469 14.328 1 96 81 VAL A C 1
ATOM 614 O O . VAL A 1 81 ? -9.367 8.664 13.398 1 96 81 VAL A O 1
ATOM 617 N N . ASP A 1 82 ? -10.578 10.039 14.617 1 94.44 82 ASP A N 1
ATOM 618 C CA . ASP A 1 82 ? -11.805 10.016 13.82 1 94.44 82 ASP A CA 1
ATOM 619 C C . ASP A 1 82 ? -12.414 11.406 13.711 1 94.44 82 ASP A C 1
ATOM 621 O O . ASP A 1 82 ? -12.648 12.07 14.719 1 94.44 82 ASP A O 1
ATOM 625 N N . THR A 1 83 ? -12.578 11.82 12.5 1 95.5 83 THR A N 1
ATOM 626 C CA . THR A 1 83 ? -13.141 13.141 12.258 1 95.5 83 THR A CA 1
ATOM 627 C C . THR A 1 83 ? -14.43 13.039 11.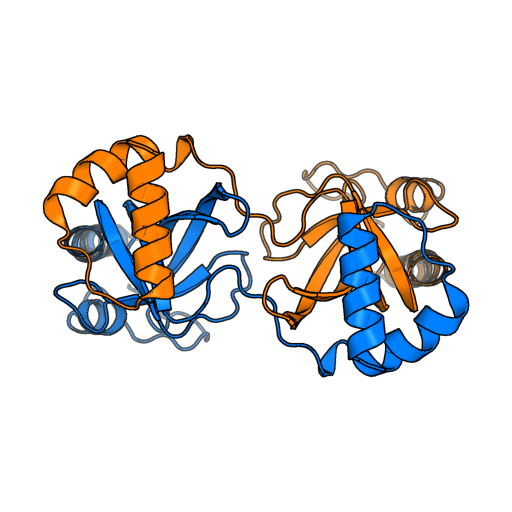445 1 95.5 83 THR A C 1
ATOM 629 O O . THR A 1 83 ? -14.695 12.016 10.812 1 95.5 83 THR A O 1
ATOM 632 N N . PRO A 1 84 ? -15.25 14.102 11.477 1 92.19 84 PRO A N 1
ATOM 633 C CA . PRO A 1 84 ? -16.484 14.078 10.695 1 92.19 84 PRO A CA 1
ATOM 634 C C . PRO A 1 84 ? -16.234 13.938 9.195 1 92.19 84 PRO A C 1
ATOM 636 O O . PRO A 1 84 ? -15.211 14.422 8.695 1 92.19 84 PRO A O 1
ATOM 639 N N . GLU A 1 85 ? -17.156 13.336 8.562 1 88.12 85 GLU A N 1
ATOM 640 C CA . GLU A 1 85 ? -17.016 13.07 7.137 1 88.12 85 GLU A CA 1
ATOM 641 C C . GLU A 1 85 ? -17.516 14.25 6.305 1 88.12 85 GLU A C 1
ATOM 643 O O . GLU A 1 85 ? -18.5 14.883 6.656 1 88.12 85 GLU A O 1
ATOM 648 N N . MET A 1 86 ? -16.766 14.461 5.219 1 87.69 86 MET A N 1
ATOM 649 C CA . MET A 1 86 ? -17.125 15.555 4.316 1 87.69 86 MET A CA 1
ATOM 650 C C . MET A 1 86 ? -18.469 15.305 3.641 1 87.69 86 MET A C 1
ATOM 652 O O . MET A 1 86 ? -19.219 16.234 3.391 1 87.69 86 MET A O 1
ATOM 656 N N . ASN A 1 87 ? -18.719 14.008 3.354 1 82.12 87 ASN A N 1
ATOM 657 C CA . ASN A 1 87 ? -19.984 13.672 2.703 1 82.12 87 ASN A CA 1
ATOM 658 C C . ASN A 1 87 ? -21.016 13.156 3.707 1 82.12 87 ASN A C 1
ATOM 660 O O . ASN A 1 87 ? -21.859 12.336 3.365 1 82.12 87 ASN A O 1
ATOM 664 N N . GLY A 1 88 ? -20.922 13.609 4.863 1 73 88 GLY A N 1
ATOM 665 C CA . GLY A 1 88 ? -21.859 13.188 5.895 1 73 88 GLY A CA 1
ATOM 666 C C . GLY A 1 88 ? -23.297 13.594 5.605 1 73 88 GLY A C 1
ATOM 667 O O . GLY A 1 88 ? -23.547 14.359 4.668 1 73 88 GLY A O 1
ATOM 668 N N . SER A 1 89 ? -24.156 13.031 6.254 1 75.44 89 SER A N 1
ATOM 669 C CA . SER A 1 89 ? -25.594 13.094 5.992 1 75.44 89 SER A CA 1
ATOM 670 C C . SER A 1 89 ? -26.188 14.422 6.445 1 75.44 89 SER A C 1
ATOM 672 O O . SER A 1 89 ? -27.203 14.875 5.91 1 75.44 89 SER A O 1
ATOM 674 N N . SER A 1 90 ? -25.609 15.109 7.387 1 82.88 90 SER A N 1
ATOM 675 C CA . SER A 1 90 ? -26.219 16.312 7.961 1 82.88 90 SER A CA 1
ATOM 676 C C . SER A 1 90 ? -25.375 17.547 7.688 1 82.88 90 SER A C 1
ATOM 678 O O . SER A 1 90 ? -24.156 17.438 7.488 1 82.88 90 SER A O 1
ATOM 680 N N . ASP A 1 91 ? -26.047 18.641 7.648 1 86.25 91 ASP A N 1
ATOM 681 C CA . ASP A 1 91 ? -25.375 19.922 7.445 1 86.25 91 ASP A CA 1
ATOM 682 C C . ASP A 1 91 ? -24.406 20.219 8.586 1 86.25 91 ASP A C 1
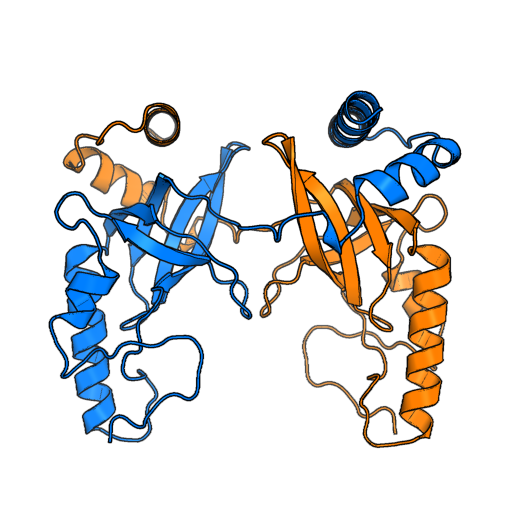ATOM 684 O O . ASP A 1 91 ? -23.328 20.766 8.359 1 86.25 91 ASP A O 1
ATOM 688 N N . LYS A 1 92 ? -24.812 19.922 9.734 1 86.81 92 LYS A N 1
ATOM 689 C CA . LYS A 1 92 ? -23.953 20.141 10.898 1 86.81 92 LYS A CA 1
ATOM 690 C C . LYS A 1 92 ? -22.641 19.359 10.766 1 86.81 92 LYS A C 1
ATOM 692 O O . LYS A 1 92 ? -21.562 19.891 11.055 1 86.81 92 LYS A O 1
ATOM 697 N N . GLU A 1 93 ? -22.766 18.219 10.328 1 89.12 93 GLU A N 1
ATOM 698 C CA . GLU A 1 93 ? -21.578 17.375 10.164 1 89.12 93 GLU A CA 1
ATOM 699 C C . GLU A 1 93 ? -20.641 17.938 9.094 1 89.12 93 GLU A C 1
ATOM 701 O O . GLU A 1 93 ? -19.422 17.875 9.234 1 89.12 93 GLU A O 1
ATOM 706 N N . LYS A 1 94 ? -21.219 18.453 8.148 1 90.75 94 LYS A N 1
ATOM 707 C CA . LYS A 1 94 ? -20.422 19.016 7.062 1 90.75 94 LYS A CA 1
ATOM 708 C C . LYS A 1 94 ? -19.609 20.219 7.535 1 90.75 94 LYS A C 1
ATOM 710 O O . LYS A 1 94 ? -18.453 20.391 7.148 1 90.75 94 LYS A O 1
ATOM 715 N N . VAL A 1 95 ? -20.219 21.047 8.305 1 92.88 95 VAL A N 1
ATOM 716 C CA . VAL A 1 95 ? -19.547 22.219 8.844 1 92.88 95 VAL A CA 1
ATOM 717 C C . VAL A 1 95 ? -18.391 21.781 9.734 1 92.88 95 VAL A C 1
ATOM 719 O O . VAL A 1 95 ? -17.281 22.328 9.633 1 92.88 95 VAL A O 1
ATOM 722 N N . LEU A 1 96 ? -18.641 20.797 10.586 1 94.31 96 LEU A N 1
ATOM 723 C CA . LEU A 1 96 ? -17.594 20.281 11.469 1 94.31 96 LEU A CA 1
ATOM 724 C C . LEU A 1 96 ? -16.469 19.656 10.664 1 94.31 96 LEU A C 1
ATOM 726 O O . LEU A 1 96 ? -15.297 19.781 11.031 1 94.31 96 LEU A O 1
ATOM 730 N N . ALA A 1 97 ? -16.844 19.016 9.594 1 95.12 97 ALA A N 1
ATOM 731 C CA . ALA A 1 97 ? -15.852 18.375 8.734 1 95.12 97 ALA A CA 1
ATOM 732 C C . ALA A 1 97 ? -14.93 19.406 8.094 1 95.12 97 ALA A C 1
ATOM 734 O O . ALA A 1 97 ? -13.719 19.203 8.008 1 95.12 97 ALA A O 1
ATOM 735 N N . LEU A 1 98 ? -15.523 20.453 7.648 1 95.44 98 LEU A N 1
ATOM 736 C CA . LEU A 1 98 ? -14.742 21.531 7.043 1 95.44 98 LEU A CA 1
ATOM 737 C C . LEU A 1 98 ? -13.797 22.156 8.062 1 95.44 98 LEU A C 1
ATOM 739 O O . LEU A 1 98 ? -12.648 22.469 7.742 1 95.44 98 LEU A O 1
ATOM 743 N N . ARG A 1 99 ? -14.281 22.312 9.211 1 96.81 99 ARG A N 1
ATOM 744 C CA . ARG A 1 99 ? -13.445 22.844 10.281 1 96.81 99 ARG A CA 1
ATOM 745 C C . ARG A 1 99 ? -12.281 21.906 10.586 1 96.81 99 ARG A C 1
ATOM 747 O O . ARG A 1 99 ? -11.156 22.359 10.789 1 96.81 99 ARG A O 1
ATOM 754 N N . ALA A 1 100 ? -12.578 20.656 10.648 1 97.56 100 ALA A N 1
ATOM 755 C CA . ALA A 1 100 ? -11.539 19.656 10.906 1 97.56 100 ALA A CA 1
ATOM 756 C C . ALA A 1 100 ? -10.477 19.688 9.805 1 97.56 100 ALA A C 1
ATOM 758 O O . ALA A 1 100 ? -9.281 19.625 10.094 1 97.56 100 ALA A O 1
ATOM 759 N N . LYS A 1 101 ? -10.938 19.703 8.57 1 97.81 101 LYS A N 1
ATOM 760 C CA . LYS A 1 101 ? -10.008 19.766 7.441 1 97.81 101 LYS A CA 1
ATOM 761 C C . LYS A 1 101 ? -9.102 21 7.535 1 97.81 101 LYS A C 1
ATOM 763 O O . LYS A 1 101 ? -7.895 20.906 7.309 1 97.81 101 LYS A O 1
ATOM 768 N N . GLN A 1 102 ? -9.688 22.141 7.883 1 97.75 102 GLN A N 1
ATOM 769 C CA . GLN A 1 102 ? -8.914 23.375 7.992 1 97.75 102 GLN A CA 1
ATOM 770 C C . GLN A 1 102 ? -7.883 23.281 9.117 1 97.75 102 GLN A C 1
ATOM 772 O O . GLN A 1 102 ? -6.734 23.703 8.945 1 97.75 102 GLN A O 1
ATOM 777 N N . ARG A 1 103 ? -8.32 22.781 10.227 1 98.06 103 ARG A N 1
ATOM 778 C CA . ARG A 1 103 ? -7.418 22.625 11.359 1 98.06 103 ARG A CA 1
ATOM 779 C C . ARG A 1 103 ? -6.207 21.781 10.992 1 98.06 103 ARG A C 1
ATOM 781 O O . ARG A 1 103 ? -5.074 22.125 11.328 1 98.06 103 ARG A O 1
ATOM 788 N N . LEU A 1 104 ? -6.43 20.703 10.336 1 98.44 104 LEU A N 1
ATOM 789 C CA . LEU A 1 104 ? -5.352 19.828 9.891 1 98.44 104 LEU A CA 1
ATOM 790 C C . LEU A 1 104 ? -4.473 20.531 8.859 1 98.44 104 LEU A C 1
ATOM 792 O O . LEU A 1 104 ? -3.244 20.5 8.961 1 98.44 104 LEU A O 1
ATOM 796 N N . SER A 1 105 ? -5.062 21.125 7.875 1 98.06 105 SER A N 1
ATOM 797 C CA . SER A 1 105 ? -4.355 21.797 6.785 1 98.06 105 SER A CA 1
ATOM 798 C C . SER A 1 105 ? -3.43 22.875 7.316 1 98.06 105 SER A C 1
ATOM 800 O O . SER A 1 105 ? -2.32 23.062 6.809 1 98.06 105 SER A O 1
ATOM 802 N N . ASP A 1 106 ? -3.838 23.562 8.289 1 97.31 106 ASP A N 1
ATOM 803 C CA . ASP A 1 106 ? -3.092 24.672 8.852 1 97.31 106 ASP A CA 1
ATOM 804 C C . ASP A 1 106 ? -1.72 24.234 9.352 1 97.31 106 ASP A C 1
ATOM 806 O O . ASP A 1 106 ? -0.787 25.031 9.414 1 97.31 106 ASP A O 1
ATOM 810 N N . VAL A 1 107 ? -1.61 22.953 9.641 1 96.62 107 VAL A N 1
ATOM 811 C CA . VAL A 1 107 ? -0.382 22.562 10.328 1 96.62 107 VAL A CA 1
ATOM 812 C C . VAL A 1 107 ? 0.452 21.656 9.414 1 96.62 107 VAL A C 1
ATOM 814 O O . VAL A 1 107 ? 1.662 21.516 9.609 1 96.62 107 VAL A O 1
ATOM 817 N N . ILE A 1 108 ? -0.184 21.047 8.391 1 96.06 108 ILE A N 1
ATOM 818 C CA . ILE A 1 108 ? 0.647 20.078 7.676 1 96.06 108 ILE A CA 1
ATOM 819 C C . ILE A 1 108 ? 0.651 20.422 6.188 1 96.06 108 ILE A C 1
ATOM 821 O O . ILE A 1 108 ? 1.514 19.953 5.441 1 96.06 108 ILE A O 1
ATOM 825 N N . ALA A 1 109 ? -0.375 21.156 5.645 1 95.38 109 ALA A N 1
ATOM 826 C CA . ALA A 1 109 ? -0.438 21.422 4.211 1 95.38 109 ALA A CA 1
ATOM 827 C C . ALA A 1 109 ? 0.738 22.297 3.768 1 95.38 109 ALA A C 1
ATOM 829 O O . ALA A 1 109 ? 1.013 23.328 4.371 1 95.38 109 ALA A O 1
ATOM 830 N N . GLY A 1 110 ? 1.418 21.781 2.75 1 91.56 110 GLY A N 1
ATOM 831 C CA . GLY A 1 110 ? 2.547 22.531 2.219 1 91.56 110 GLY A CA 1
ATOM 832 C C . GLY A 1 110 ? 3.797 22.406 3.068 1 91.56 110 GLY A C 1
ATOM 833 O O . GLY A 1 110 ? 4.734 23.203 2.92 1 91.56 110 GLY A O 1
ATOM 834 N N . GLU A 1 111 ? 3.773 21.406 3.996 1 90.31 111 GLU A N 1
ATOM 835 C CA . GLU A 1 111 ? 4.895 21.234 4.918 1 90.31 111 GLU A CA 1
ATOM 836 C C . GLU A 1 111 ? 5.562 19.875 4.738 1 90.31 111 GLU A C 1
ATOM 838 O O . GLU A 1 111 ? 4.949 18.938 4.219 1 90.31 111 GLU A O 1
ATOM 843 N N . PHE A 1 112 ? 6.816 19.891 5.066 1 89.81 112 PHE A N 1
ATOM 844 C CA . PHE A 1 112 ? 7.457 18.609 5.285 1 89.81 112 PHE A CA 1
ATOM 845 C C . PHE A 1 112 ? 7.074 18.031 6.645 1 89.81 112 PHE A C 1
ATOM 847 O O . PHE A 1 112 ? 7.074 18.75 7.648 1 89.81 112 PHE A O 1
ATOM 854 N N . VAL A 1 113 ? 6.766 16.797 6.598 1 93.56 113 VAL A N 1
ATOM 855 C CA . VAL A 1 113 ? 6.355 16.125 7.832 1 93.56 113 VAL A CA 1
ATOM 856 C C . VAL A 1 113 ? 7.184 14.859 8.031 1 93.56 113 VAL A C 1
ATOM 858 O O . VAL A 1 113 ? 7.699 14.289 7.07 1 93.56 113 VAL A O 1
ATOM 861 N N . THR A 1 114 ? 7.344 14.492 9.266 1 94.06 114 THR A N 1
ATOM 862 C CA . THR A 1 114 ? 8 13.234 9.617 1 94.06 114 THR A CA 1
ATOM 863 C C . THR A 1 114 ? 6.977 12.172 9.977 1 94.06 114 THR A C 1
ATOM 865 O O . THR A 1 114 ? 6.086 12.406 10.797 1 94.06 114 THR A O 1
ATOM 868 N N . ILE A 1 115 ? 7.125 11.031 9.344 1 96.19 115 ILE A N 1
ATOM 869 C CA . ILE A 1 115 ? 6.23 9.914 9.609 1 96.19 115 ILE A CA 1
ATOM 870 C C . ILE A 1 115 ? 6.531 9.328 10.984 1 96.19 115 ILE A C 1
ATOM 872 O O . ILE A 1 115 ? 7.691 9.109 11.336 1 96.19 115 ILE A O 1
ATOM 876 N N . ARG A 1 116 ? 5.434 9.172 11.719 1 97.12 116 ARG A N 1
ATOM 877 C CA . ARG A 1 116 ? 5.57 8.523 13.016 1 97.12 116 ARG A CA 1
ATOM 878 C C . ARG A 1 116 ? 4.574 7.379 13.172 1 97.12 116 ARG A C 1
ATOM 880 O O . ARG A 1 116 ? 3.422 7.492 12.742 1 97.12 116 ARG A O 1
ATOM 887 N N . THR A 1 117 ? 5.02 6.273 13.773 1 95.81 117 THR A N 1
ATOM 888 C CA . THR A 1 117 ? 4.246 5.086 14.125 1 95.81 117 THR A CA 1
ATOM 889 C C . THR A 1 117 ? 3.438 4.594 12.93 1 95.81 117 THR A C 1
ATOM 891 O O . THR A 1 117 ? 2.227 4.391 13.031 1 95.81 117 THR A O 1
ATOM 894 N N . PRO A 1 118 ? 4.121 4.379 11.828 1 95.38 118 PRO A N 1
ATOM 895 C CA . PRO A 1 118 ? 3.385 3.881 10.664 1 95.38 118 PRO A CA 1
ATOM 896 C C . PRO A 1 118 ? 2.736 2.521 10.914 1 95.38 118 PRO A C 1
ATOM 898 O O . PRO A 1 118 ? 3.301 1.686 11.625 1 95.38 118 PRO A O 1
ATOM 901 N N . GLY A 1 119 ? 1.573 2.332 10.336 1 90.56 119 GLY A N 1
ATOM 902 C CA . GLY A 1 119 ? 0.841 1.086 10.5 1 90.56 119 GLY A CA 1
ATOM 903 C C . GLY A 1 119 ? 0.188 0.605 9.219 1 90.56 119 GLY A C 1
ATOM 904 O O . GLY A 1 119 ? 0.373 1.206 8.156 1 90.56 119 GLY A O 1
ATOM 905 N N . ASN A 1 120 ? -0.404 -0.536 9.375 1 78.44 120 ASN A N 1
ATOM 906 C CA . ASN A 1 120 ? -1.101 -1.135 8.242 1 78.44 120 ASN A CA 1
ATOM 907 C C . ASN A 1 120 ? -2.523 -0.602 8.117 1 78.44 120 ASN A C 1
ATOM 909 O O . ASN A 1 120 ? -3.207 -0.394 9.117 1 78.44 120 ASN A O 1
ATOM 913 N N . GLU A 1 121 ? -2.771 -0.312 6.82 1 75.19 121 GLU A N 1
ATOM 914 C CA . GLU A 1 121 ? -4.082 0.247 6.508 1 75.19 121 GLU A CA 1
ATOM 915 C C . GLU A 1 121 ? -4.777 -0.554 5.406 1 75.19 121 GLU A C 1
ATOM 917 O O . GLU A 1 121 ? -4.129 -1.015 4.465 1 75.19 121 GLU A O 1
ATOM 922 N N . LYS A 1 122 ? -6.102 -0.848 5.586 1 68.81 122 LYS A N 1
ATOM 923 C CA . LYS A 1 122 ? -6.898 -1.721 4.727 1 68.81 122 LYS A CA 1
ATOM 924 C C . LYS A 1 122 ? -7.043 -1.133 3.326 1 68.81 122 LYS A C 1
ATOM 926 O O . LYS A 1 122 ? -7.164 -1.871 2.348 1 68.81 122 LYS A O 1
ATOM 931 N N . TYR A 1 123 ? -6.918 0.157 3.15 1 73.62 123 TYR A N 1
ATOM 932 C CA . TYR A 1 123 ? -7.305 0.774 1.887 1 73.62 123 TYR A CA 1
ATOM 933 C C . TYR A 1 123 ? -6.082 1.264 1.12 1 73.62 123 TYR A C 1
ATOM 935 O O . TYR A 1 123 ? -6.203 2.072 0.197 1 73.62 123 TYR A O 1
ATOM 943 N N . GLY A 1 124 ? -4.91 0.835 1.446 1 78.69 124 GLY A N 1
ATOM 944 C CA . GLY A 1 124 ? -3.75 1.202 0.653 1 78.69 124 GLY A CA 1
ATOM 945 C C . GLY A 1 124 ? -3.164 2.547 1.038 1 78.69 124 GLY A C 1
ATOM 946 O O . GLY A 1 124 ? -2.24 3.039 0.386 1 78.69 124 GLY A O 1
ATOM 947 N N . ARG A 1 125 ? -3.75 3.193 1.999 1 88.62 125 ARG A N 1
ATOM 948 C CA . ARG A 1 125 ? -3.205 4.449 2.502 1 88.62 125 ARG A CA 1
ATOM 949 C C . ARG A 1 125 ? -2.074 4.199 3.496 1 88.62 125 ARG A C 1
ATOM 951 O O . ARG A 1 125 ? -1.928 3.086 4.008 1 88.62 125 ARG A O 1
ATOM 958 N N . ALA A 1 126 ? -1.297 5.273 3.654 1 93.31 126 ALA A N 1
ATOM 959 C CA . ALA A 1 126 ? -0.303 5.219 4.723 1 93.31 126 ALA A CA 1
ATOM 960 C C . ALA A 1 126 ? -0.911 5.645 6.059 1 93.31 126 ALA A C 1
ATOM 962 O O . ALA A 1 126 ? -1.227 6.82 6.258 1 93.31 126 ALA A O 1
ATOM 963 N N . LEU A 1 127 ? -1.13 4.699 6.941 1 95.19 127 LEU A N 1
ATOM 964 C CA . LEU A 1 127 ? -1.574 5.02 8.297 1 95.19 127 LEU A CA 1
ATOM 965 C C . LEU A 1 127 ? -0.403 5.473 9.156 1 95.19 127 LEU A C 1
ATOM 967 O O . LEU A 1 127 ? 0.582 4.742 9.312 1 95.19 127 LEU A O 1
ATOM 971 N N . CYS A 1 128 ? -0.514 6.719 9.695 1 97.06 128 CYS A N 1
ATOM 972 C CA . CYS A 1 128 ? 0.607 7.203 10.492 1 97.06 128 CYS A CA 1
ATOM 973 C C . CYS A 1 128 ? 0.217 8.445 11.289 1 97.06 128 CYS A C 1
ATOM 975 O O . CYS A 1 128 ? -0.787 9.094 10.984 1 97.06 128 CYS A O 1
ATOM 977 N N . ASP A 1 129 ? 0.916 8.641 12.336 1 98.12 129 ASP A N 1
ATOM 978 C CA . ASP A 1 129 ? 0.977 9.977 12.914 1 98.12 129 ASP A CA 1
ATOM 979 C C . ASP A 1 129 ? 2.039 10.828 12.219 1 98.12 129 ASP A C 1
ATOM 981 O O . ASP A 1 129 ? 2.877 10.305 11.484 1 98.12 129 ASP A O 1
ATOM 985 N N . LEU A 1 130 ? 1.892 12.094 12.414 1 97.88 130 LEU A N 1
ATOM 986 C CA . LEU A 1 130 ? 2.82 13.031 11.781 1 97.88 130 LEU A CA 1
ATOM 987 C C . LEU A 1 130 ? 3.475 13.93 12.82 1 97.88 130 LEU A C 1
ATOM 989 O O . LEU A 1 130 ? 2.82 14.367 13.773 1 97.88 130 LEU A O 1
ATOM 993 N N . GLN A 1 131 ? 4.699 14.172 12.602 1 96.88 131 GLN A N 1
ATOM 994 C CA . GLN A 1 131 ? 5.445 15.18 13.344 1 96.88 131 GLN A CA 1
ATOM 995 C C . GLN A 1 131 ? 5.859 16.344 12.438 1 96.88 131 GLN A C 1
ATOM 997 O O . GLN A 1 131 ? 6.273 16.125 11.297 1 96.88 131 GLN A O 1
ATOM 1002 N N . THR A 1 132 ? 5.551 17.547 12.875 1 94 132 THR A N 1
ATOM 1003 C CA . THR A 1 132 ? 6.027 18.734 12.172 1 94 132 THR A CA 1
ATOM 1004 C C . THR A 1 132 ? 7.117 19.438 12.977 1 94 132 THR A C 1
ATOM 1006 O O . THR A 1 132 ? 7.52 18.969 14.039 1 94 132 THR A O 1
ATOM 1009 N N . ALA A 1 133 ? 7.578 20.531 12.383 1 86.81 133 ALA A N 1
ATOM 1010 C CA . ALA A 1 133 ? 8.57 21.312 13.109 1 86.81 133 ALA A CA 1
ATOM 1011 C C . ALA A 1 133 ? 7.992 21.859 14.406 1 86.81 133 ALA A C 1
ATOM 1013 O O . ALA A 1 133 ? 8.711 22.031 15.391 1 86.81 133 ALA A O 1
ATOM 1014 N N . LYS A 1 134 ? 6.703 22.062 14.438 1 91.31 134 LYS A N 1
ATOM 1015 C CA . LYS A 1 134 ? 6.062 22.734 15.562 1 91.31 134 LYS A CA 1
ATOM 1016 C C . LYS A 1 134 ? 5.301 21.75 16.438 1 91.31 134 LYS A C 1
ATOM 1018 O O . LYS A 1 134 ? 4.992 22.047 17.594 1 91.31 134 LYS A O 1
ATOM 1023 N N . LEU A 1 135 ? 4.961 20.641 15.859 1 95.81 135 LEU A N 1
ATOM 1024 C CA . LEU A 1 135 ? 4.105 19.703 16.562 1 95.81 135 LEU A CA 1
ATOM 1025 C C . LEU A 1 135 ? 4.773 18.328 16.656 1 95.81 135 LEU A C 1
ATOM 1027 O O . LEU A 1 135 ? 5.203 17.781 15.641 1 95.81 135 LEU A O 1
ATOM 1031 N N . ALA A 1 136 ? 4.773 17.797 17.891 1 96.25 136 ALA A N 1
ATOM 1032 C CA . ALA A 1 136 ? 5.32 16.453 18.078 1 96.25 136 ALA A CA 1
ATOM 1033 C C . ALA A 1 136 ? 4.367 15.391 17.547 1 96.25 136 ALA A C 1
ATOM 1035 O O . ALA A 1 136 ? 4.805 14.328 17.109 1 96.25 136 ALA A O 1
ATOM 1036 N N . SER A 1 137 ? 3.172 15.68 17.656 1 98.31 137 SER A N 1
ATOM 1037 C CA . SER A 1 137 ? 2.125 14.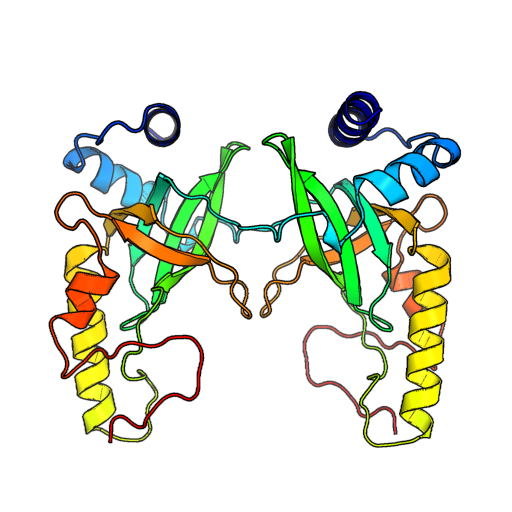766 17.219 1 98.31 137 SER A CA 1
ATOM 1038 C C . SER A 1 137 ? 0.932 15.523 16.641 1 98.31 137 SER A C 1
ATOM 1040 O O . SER A 1 137 ? 0.221 16.219 17.375 1 98.31 137 SER A O 1
ATOM 1042 N N . VAL A 1 138 ? 0.729 15.32 15.406 1 98.5 138 VAL A N 1
ATOM 1043 C CA . VAL A 1 138 ? -0.412 15.961 14.758 1 98.5 138 VAL A CA 1
ATOM 1044 C C . VAL A 1 138 ? -1.709 15.312 15.242 1 98.5 138 VAL A C 1
ATOM 1046 O O . VAL A 1 138 ? -2.727 15.992 15.398 1 98.5 138 VAL A O 1
ATOM 1049 N N . SER A 1 139 ? -1.696 13.992 15.484 1 98.25 139 SER A N 1
ATOM 1050 C CA . SER A 1 139 ? -2.863 13.305 16.031 1 98.25 139 SER A CA 1
ATOM 1051 C C . SER A 1 139 ? -3.311 13.938 17.344 1 98.25 139 SER A C 1
ATOM 1053 O O . SER A 1 139 ? -4.496 14.227 17.531 1 98.25 139 SER A O 1
ATOM 1055 N N . ASP A 1 140 ? -2.338 14.188 18.188 1 98.12 140 ASP A N 1
ATOM 1056 C CA . ASP A 1 140 ? -2.656 14.805 19.469 1 98.12 140 ASP A CA 1
ATOM 1057 C C . ASP A 1 140 ? -3.207 16.219 19.281 1 98.12 140 ASP A C 1
ATOM 1059 O O . ASP A 1 140 ? -4.125 16.641 19.984 1 98.12 140 ASP A O 1
ATOM 1063 N N . TYR A 1 141 ? -2.59 16.953 18.406 1 98.31 141 TYR A N 1
ATOM 1064 C CA . TYR A 1 141 ? -3.055 18.312 18.094 1 98.31 141 TYR A CA 1
ATOM 1065 C C . TYR A 1 141 ? -4.523 18.297 17.688 1 98.31 141 TYR A C 1
ATOM 1067 O O . TYR A 1 141 ? -5.309 19.125 18.156 1 98.31 141 TYR A O 1
ATOM 1075 N N . MET A 1 142 ? -4.926 17.328 16.828 1 98.44 142 MET A N 1
ATOM 1076 C CA . MET A 1 142 ? -6.312 17.234 16.375 1 98.44 142 MET A CA 1
ATOM 1077 C C . MET A 1 142 ? -7.23 16.828 17.531 1 98.44 142 MET A C 1
ATOM 1079 O O . MET A 1 142 ? -8.312 17.391 17.688 1 98.44 142 MET A O 1
ATOM 1083 N N . LEU A 1 143 ? -6.754 15.914 18.328 1 97.75 143 LEU A N 1
ATOM 1084 C CA . LEU A 1 143 ? -7.547 15.383 19.438 1 97.75 143 LEU A CA 1
ATOM 1085 C C . LEU A 1 143 ? -7.801 16.469 20.484 1 97.75 143 LEU A C 1
ATOM 1087 O O . LEU A 1 143 ? -8.703 16.328 21.328 1 97.75 143 LEU A O 1
ATOM 1091 N N . ALA A 1 144 ? -7.043 17.5 20.5 1 97.81 144 ALA A N 1
ATOM 1092 C CA . ALA A 1 144 ? -7.188 18.594 21.453 1 97.81 144 ALA A CA 1
ATOM 1093 C C . ALA A 1 144 ? -8.508 19.328 21.25 1 97.81 144 ALA A C 1
ATOM 1095 O O . ALA A 1 144 ? -8.945 20.078 22.125 1 97.81 144 ALA A O 1
ATOM 1096 N N . ASP A 1 145 ? -9.133 19.203 20.109 1 97.31 145 ASP A N 1
ATOM 1097 C CA . ASP A 1 145 ? -10.461 19.766 19.859 1 97.31 145 ASP A CA 1
ATOM 1098 C C . ASP A 1 145 ? -11.508 18.656 19.75 1 97.31 145 ASP A C 1
ATOM 1100 O O . ASP A 1 145 ? -11.773 18.156 18.656 1 97.31 145 ASP A O 1
ATOM 1104 N N . PRO A 1 146 ? -12.195 18.359 20.797 1 95.06 146 PRO A N 1
ATOM 1105 C CA . PRO A 1 146 ? -13.133 17.234 20.828 1 95.06 146 PRO A CA 1
ATOM 1106 C C . PRO A 1 146 ? -14.375 17.484 19.969 1 95.06 146 PRO A C 1
ATOM 1108 O O . PRO A 1 146 ? -15.141 16.547 19.703 1 95.06 146 PRO A O 1
ATOM 1111 N N . GLU A 1 147 ? -14.602 18.656 19.594 1 94.56 147 GLU A N 1
ATOM 1112 C CA . GLU A 1 147 ? -15.773 18.953 18.766 1 94.56 147 GLU A CA 1
ATOM 1113 C C . GLU A 1 147 ? -15.602 18.391 17.359 1 94.56 147 GLU A C 1
ATOM 1115 O O . GLU A 1 147 ? -16.594 18.078 16.688 1 94.56 147 GLU A O 1
ATOM 1120 N N . ILE A 1 148 ? -14.289 18.234 16.906 1 96.06 148 ILE A N 1
ATOM 1121 C CA . ILE A 1 148 ? -14.109 17.875 15.508 1 96.06 148 ILE A CA 1
ATOM 1122 C C . ILE A 1 148 ? -13.258 16.609 15.406 1 96.06 148 ILE A C 1
ATOM 1124 O O . ILE A 1 148 ? -13.031 16.094 14.312 1 96.06 148 ILE A O 1
ATOM 1128 N N . CYS A 1 149 ? -12.781 16.109 16.5 1 96.69 149 CYS A N 1
ATOM 1129 C CA . CYS A 1 149 ? -11.891 14.953 16.453 1 96.69 149 CYS A CA 1
ATOM 1130 C C . CYS A 1 149 ? -12.039 14.102 17.719 1 96.69 149 CYS A C 1
ATOM 1132 O O . CYS A 1 149 ? -12 14.625 18.828 1 96.69 149 CYS A O 1
ATOM 1134 N N . ARG A 1 150 ? -12.227 12.789 17.484 1 95.5 150 ARG A N 1
ATOM 1135 C CA . ARG A 1 150 ? -12.336 11.828 18.578 1 95.5 150 ARG A CA 1
ATOM 1136 C C . ARG A 1 150 ? -11.305 10.711 18.438 1 95.5 150 ARG A C 1
ATOM 1138 O O . ARG A 1 150 ? -10.867 10.414 17.328 1 95.5 150 ARG A O 1
ATOM 1145 N N . PRO A 1 151 ? -10.914 10.164 19.594 1 94.31 151 PRO A N 1
ATOM 1146 C CA . PRO A 1 151 ? -10.023 9.008 19.484 1 94.31 151 PRO A CA 1
ATOM 1147 C C . PRO A 1 151 ? -10.664 7.828 18.766 1 94.31 151 PRO A C 1
ATOM 1149 O O . PRO A 1 151 ? -11.867 7.59 18.922 1 94.31 151 PRO A O 1
ATOM 1152 N N . TYR A 1 152 ? -9.914 7.195 17.969 1 90.19 152 TYR A N 1
ATOM 1153 C CA . TYR A 1 152 ? -10.383 6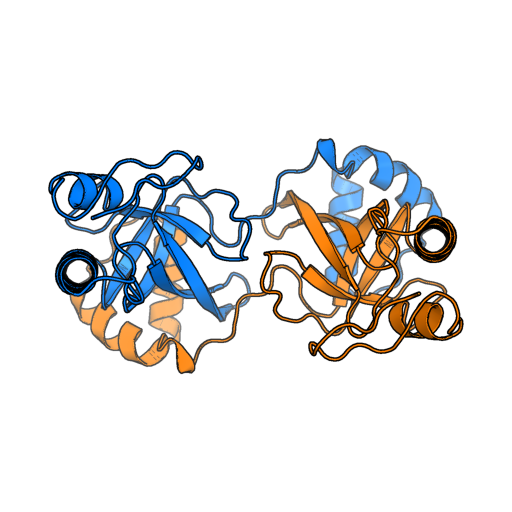.047 17.203 1 90.19 152 TYR A CA 1
ATOM 1154 C C . TYR A 1 152 ? -9.344 4.938 17.188 1 90.19 152 TYR A C 1
ATOM 1156 O O . TYR A 1 152 ? -8.18 5.172 16.828 1 90.19 152 TYR A O 1
ATOM 1164 N N . ASP A 1 153 ? -9.727 3.748 17.547 1 82 153 ASP A N 1
ATOM 1165 C CA . ASP A 1 153 ? -8.805 2.623 17.625 1 82 153 ASP A CA 1
ATOM 1166 C C . ASP A 1 153 ? -9.164 1.546 16.609 1 82 153 ASP A C 1
ATOM 1168 O O . ASP A 1 153 ? -8.672 0.417 16.688 1 82 153 ASP A O 1
ATOM 1172 N N . GLY A 1 154 ? -9.898 1.849 15.57 1 75.75 154 GLY A N 1
ATOM 1173 C CA . GLY A 1 154 ? -10.227 0.88 14.539 1 75.75 154 GLY A CA 1
ATOM 1174 C C . GLY A 1 154 ? -11.602 0.256 14.719 1 75.75 154 GLY A C 1
ATOM 1175 O O . GLY A 1 154 ? -12.023 -0.576 13.914 1 75.75 154 GLY A O 1
ATOM 1176 N N . GLY A 1 155 ? -12.336 0.65 15.664 1 74.12 155 GLY A N 1
ATOM 1177 C CA . GLY A 1 155 ? -13.656 0.088 15.914 1 74.12 155 GLY A CA 1
ATOM 1178 C C . GLY A 1 155 ? -14.758 0.801 15.156 1 74.12 155 GLY A C 1
ATOM 1179 O O . GLY A 1 155 ? -14.57 1.197 14 1 74.12 155 GLY A O 1
ATOM 1180 N N . ARG A 1 156 ? -16.031 0.747 15.617 1 74.25 156 ARG A N 1
ATOM 1181 C CA . ARG A 1 156 ? -17.172 1.395 14.984 1 74.25 156 ARG A CA 1
ATOM 1182 C C . ARG A 1 156 ? -17.141 2.902 15.211 1 74.25 156 ARG A C 1
ATOM 1184 O O . ARG A 1 156 ? -16.906 3.367 16.328 1 74.25 156 ARG A O 1
ATOM 1191 N N . LYS A 1 157 ? -17.266 3.547 14.211 1 76.19 157 LYS A N 1
ATOM 1192 C CA . LYS A 1 157 ? -17.312 5 14.312 1 76.19 157 LYS A CA 1
ATOM 1193 C C . LYS A 1 157 ? -18.641 5.465 14.898 1 76.19 157 LYS A C 1
ATOM 1195 O O . LYS A 1 157 ? -19.688 4.867 14.617 1 76.19 157 LYS A O 1
ATOM 1200 N N . LEU A 1 158 ? -18.625 6.461 15.773 1 77.06 158 LEU A N 1
ATOM 1201 C CA . LEU A 1 158 ? -19.828 7.066 16.344 1 77.06 158 LEU A CA 1
ATOM 1202 C C . LEU A 1 158 ? -20.297 8.227 15.477 1 77.06 158 LEU A C 1
ATOM 1204 O O . LEU A 1 158 ? -19.5 8.922 14.859 1 77.06 158 LEU A O 1
ATOM 1208 N N . SER A 1 159 ? -21.641 8.289 15.414 1 76.88 159 SER A N 1
ATOM 1209 C CA . SER A 1 159 ? -22.234 9.359 14.609 1 76.88 159 SER A CA 1
ATOM 1210 C C . SER A 1 159 ? -21.844 10.734 15.141 1 76.88 159 SER A C 1
ATOM 1212 O O . SER A 1 159 ? -21.734 10.922 16.359 1 76.88 159 SER A O 1
ATOM 1214 N N . TRP A 1 160 ? -21.672 11.688 14.352 1 79.19 160 TRP A N 1
ATOM 1215 C CA . TRP A 1 160 ? -21.344 13.062 14.727 1 79.19 160 TRP A CA 1
ATOM 1216 C C . TRP A 1 160 ? -22.609 13.883 14.922 1 79.19 160 TRP A C 1
ATOM 1218 O O . TRP A 1 160 ? -22.547 15.062 15.281 1 79.19 160 TRP A O 1
ATOM 1228 N N . ASP A 1 161 ? -23.609 13.211 14.594 1 70.81 161 ASP A N 1
ATOM 1229 C CA . ASP A 1 161 ? -24.891 13.859 14.891 1 70.81 161 ASP A CA 1
ATOM 1230 C C . ASP A 1 161 ? -25.297 13.617 16.344 1 70.81 161 ASP A C 1
ATOM 1232 O O . ASP A 1 161 ? -24.938 12.594 16.938 1 70.81 161 ASP A O 1
ATOM 1236 N N . MET B 1 1 ? 18.109 21.875 -8.898 1 43.09 1 MET B N 1
ATOM 1237 C CA . MET B 1 1 ? 17.047 22.156 -7.93 1 43.09 1 MET B CA 1
ATOM 1238 C C . MET B 1 1 ? 16.438 20.859 -7.414 1 43.09 1 MET B C 1
ATOM 1240 O O . MET B 1 1 ? 16.328 20.656 -6.203 1 43.09 1 MET B O 1
ATOM 1244 N N . PHE B 1 2 ? 16.141 20.016 -8.305 1 49.03 2 PHE B N 1
ATOM 1245 C CA . PHE B 1 2 ? 15.625 18.688 -7.977 1 49.03 2 PHE B CA 1
ATOM 1246 C C . PHE B 1 2 ? 16.672 17.875 -7.219 1 49.03 2 PHE B C 1
ATOM 1248 O O . PHE B 1 2 ? 16.375 17.312 -6.16 1 49.03 2 PHE B O 1
ATOM 1255 N N . ASP B 1 3 ? 17.75 18 -7.66 1 54.66 3 ASP B N 1
ATOM 1256 C CA . ASP B 1 3 ? 18.844 17.219 -7.082 1 54.66 3 ASP B CA 1
ATOM 1257 C C . ASP B 1 3 ? 19.141 17.656 -5.648 1 54.66 3 ASP B C 1
ATOM 1259 O O . ASP B 1 3 ? 19.422 16.812 -4.785 1 54.66 3 ASP B O 1
ATOM 1263 N N . GLU B 1 4 ? 19.016 18.938 -5.473 1 52.81 4 GLU B N 1
ATOM 1264 C CA . GLU B 1 4 ? 19.281 19.453 -4.137 1 52.81 4 GLU B CA 1
ATOM 1265 C C . GLU B 1 4 ? 18.203 19.016 -3.146 1 52.81 4 GLU B C 1
ATOM 1267 O O . GLU B 1 4 ? 18.516 18.688 -1.996 1 52.81 4 GLU B O 1
ATOM 1272 N N . LEU B 1 5 ? 17.078 18.984 -3.582 1 56.12 5 LEU B N 1
ATOM 1273 C CA . LEU B 1 5 ? 15.961 18.562 -2.752 1 56.12 5 LEU B CA 1
ATOM 1274 C C . LEU B 1 5 ? 16.078 17.078 -2.4 1 56.12 5 LEU B C 1
ATOM 1276 O O . LEU B 1 5 ? 15.891 16.703 -1.244 1 56.12 5 LEU B O 1
ATOM 1280 N N . VAL B 1 6 ? 16.391 16.312 -3.402 1 55.47 6 VAL B N 1
ATOM 1281 C CA . VAL B 1 6 ? 16.578 14.875 -3.213 1 55.47 6 VAL B CA 1
ATOM 1282 C C . VAL B 1 6 ? 17.656 14.625 -2.168 1 55.47 6 VAL B C 1
ATOM 1284 O O . VAL B 1 6 ? 17.469 13.805 -1.264 1 55.47 6 VAL B O 1
ATOM 1287 N N . LYS B 1 7 ? 18.75 15.312 -2.516 1 56.16 7 LYS B N 1
ATOM 1288 C CA . LYS B 1 7 ? 19.875 15.188 -1.594 1 56.16 7 LYS B CA 1
ATOM 1289 C C . LYS B 1 7 ? 19.484 15.625 -0.185 1 56.16 7 LYS B C 1
ATOM 1291 O O . LYS B 1 7 ? 19.906 15.023 0.8 1 56.16 7 LYS B O 1
ATOM 1296 N N . PHE B 1 8 ? 18.625 16.578 -0.309 1 52.47 8 PHE B N 1
ATOM 1297 C CA . PHE B 1 8 ? 18.203 17.125 0.978 1 52.47 8 PHE B CA 1
ATOM 1298 C C . PHE B 1 8 ? 17.266 16.156 1.696 1 52.47 8 PHE B C 1
ATOM 1300 O O . PHE B 1 8 ? 17.469 15.867 2.879 1 52.47 8 PHE B O 1
ATOM 1307 N N . ILE B 1 9 ? 16.281 15.727 1.023 1 58.53 9 ILE B N 1
ATOM 1308 C CA . ILE B 1 9 ? 15.328 14.789 1.621 1 58.53 9 ILE B CA 1
ATOM 1309 C C . ILE B 1 9 ? 16.047 13.5 2.008 1 58.53 9 ILE B C 1
ATOM 1311 O O . ILE B 1 9 ? 15.828 12.961 3.094 1 58.53 9 ILE B O 1
ATOM 1315 N N . SER B 1 10 ? 16.859 13.078 1.081 1 57.91 10 SER B N 1
ATOM 1316 C CA . SER B 1 10 ? 17.672 11.914 1.402 1 57.91 10 SER B CA 1
ATOM 1317 C C . SER B 1 10 ? 18.578 12.18 2.605 1 57.91 10 SER B C 1
ATOM 1319 O O . SER B 1 10 ? 18.75 11.312 3.463 1 57.91 10 SER B O 1
ATOM 1321 N N . ALA B 1 11 ? 19.188 13.344 2.57 1 52.62 11 ALA B N 1
ATOM 1322 C CA . ALA B 1 11 ? 20.062 13.734 3.678 1 52.62 11 ALA B CA 1
ATOM 1323 C C . ALA B 1 11 ? 19.281 13.812 4.988 1 52.62 11 ALA B C 1
ATOM 1325 O O . ALA B 1 11 ? 19.766 13.391 6.035 1 52.62 11 ALA B O 1
ATOM 1326 N N . ILE B 1 12 ? 18.156 14.32 4.828 1 54.03 12 ILE B N 1
ATOM 1327 C CA . ILE B 1 12 ? 17.312 14.43 6.016 1 54.03 12 ILE B CA 1
ATOM 1328 C C . ILE B 1 12 ? 16.938 13.031 6.512 1 54.03 12 ILE B C 1
ATOM 1330 O O . ILE B 1 12 ? 17 12.75 7.707 1 54.03 12 ILE B O 1
ATOM 1334 N N . ASN B 1 13 ? 16.422 12.172 5.586 1 56.25 13 ASN B N 1
ATOM 1335 C CA . ASN B 1 13 ? 16.016 10.82 5.961 1 56.25 13 ASN B CA 1
ATOM 1336 C C . ASN B 1 13 ? 17.188 10.023 6.539 1 56.25 13 ASN B C 1
ATOM 1338 O O . ASN B 1 13 ? 17 9.195 7.43 1 56.25 13 ASN B O 1
ATOM 1342 N N . LYS B 1 14 ? 18.297 10.328 6.027 1 52.53 14 LYS B N 1
ATOM 1343 C CA . LYS B 1 14 ? 19.5 9.664 6.523 1 52.53 14 LYS B CA 1
ATOM 1344 C C . LYS B 1 14 ? 19.984 10.297 7.828 1 52.53 14 LYS B C 1
ATOM 1346 O O . LYS B 1 14 ? 20.469 9.602 8.719 1 52.53 14 LYS B O 1
ATOM 1351 N N . SER B 1 15 ? 20.016 11.586 7.848 1 47.69 15 SER B N 1
ATOM 1352 C CA . SER B 1 15 ? 20.703 12.258 8.953 1 47.69 15 SER B CA 1
ATOM 1353 C C . SER B 1 15 ? 19.734 12.547 10.102 1 47.69 15 SER B C 1
ATOM 1355 O O . SER B 1 15 ? 20.172 12.883 11.203 1 47.69 15 SER B O 1
ATOM 1357 N N . GLY B 1 16 ? 18.5 12.273 10.008 1 46.66 16 GLY B N 1
ATOM 1358 C CA . GLY B 1 16 ? 17.562 12.609 11.062 1 46.66 16 GLY B CA 1
ATOM 1359 C C . GLY B 1 16 ? 17.453 14.109 11.305 1 46.66 16 GLY B C 1
ATOM 1360 O O . GLY B 1 16 ? 16.984 14.531 12.367 1 46.66 16 GLY B O 1
ATOM 1361 N N . THR B 1 17 ? 18.188 14.906 10.594 1 44.09 17 THR B N 1
ATOM 1362 C CA . THR B 1 17 ? 18.344 16.312 10.922 1 44.09 17 THR B CA 1
ATOM 1363 C C . THR B 1 17 ? 17.172 17.141 10.398 1 44.09 17 THR B C 1
ATOM 1365 O O . THR B 1 17 ? 16.594 16.812 9.367 1 44.09 17 THR B O 1
ATOM 1368 N N . ALA B 1 18 ? 16.703 18.047 11.344 1 44.81 18 ALA B N 1
ATOM 1369 C CA . ALA B 1 18 ? 15.641 19.016 11.102 1 44.81 18 ALA B CA 1
ATOM 1370 C C . ALA B 1 18 ? 16 19.953 9.953 1 44.81 18 ALA B C 1
ATOM 1372 O O . ALA B 1 18 ? 17.141 20.406 9.859 1 44.81 18 ALA B O 1
ATOM 1373 N N . VAL B 1 19 ? 15.586 19.938 8.75 1 46.38 19 VAL B N 1
ATOM 1374 C CA . VAL B 1 19 ? 15.82 20.766 7.574 1 46.38 19 VAL B CA 1
ATOM 1375 C C . VAL B 1 19 ? 15.406 22.203 7.867 1 46.38 19 VAL B C 1
ATOM 1377 O O . VAL B 1 19 ? 14.359 22.438 8.469 1 46.38 19 VAL B O 1
ATOM 1380 N N . PRO B 1 20 ? 16.266 23.094 7.82 1 45.47 20 PRO B N 1
ATOM 1381 C CA . PRO B 1 20 ? 15.797 24.484 7.785 1 45.47 20 PRO B CA 1
ATOM 1382 C C . PRO B 1 20 ? 14.797 24.734 6.66 1 45.47 20 PRO B C 1
ATOM 1384 O O . PRO B 1 20 ? 15.102 24.5 5.492 1 45.47 20 PRO B O 1
ATOM 1387 N N . LEU B 1 21 ? 13.383 24.703 6.871 1 50.03 21 LEU B N 1
ATOM 1388 C CA . LEU B 1 21 ? 12.086 24.328 6.312 1 50.03 21 LEU B CA 1
ATOM 1389 C C . LEU B 1 21 ? 11.664 25.312 5.223 1 50.03 21 LEU B C 1
ATOM 1391 O O . LEU B 1 21 ? 11 24.922 4.258 1 50.03 21 LEU B O 1
ATOM 1395 N N . GLY B 1 22 ? 12.227 26.594 5.309 1 49.66 22 GLY B N 1
ATOM 1396 C CA . GLY B 1 22 ? 11.523 27.578 4.492 1 49.66 22 GLY B CA 1
ATOM 1397 C C . GLY B 1 22 ? 11.789 27.422 3.008 1 49.66 22 GLY B C 1
ATOM 1398 O O . GLY B 1 22 ? 10.852 27.359 2.205 1 49.66 22 GLY B O 1
ATOM 1399 N N . THR B 1 23 ? 13 27.703 2.51 1 48.72 23 THR B N 1
ATOM 1400 C CA . THR B 1 23 ? 13.359 27.641 1.098 1 48.72 23 THR B CA 1
ATOM 1401 C C . THR B 1 23 ? 13.062 26.266 0.524 1 48.72 23 THR B C 1
ATOM 1403 O O . THR B 1 23 ? 12.609 26.141 -0.616 1 48.72 23 THR B 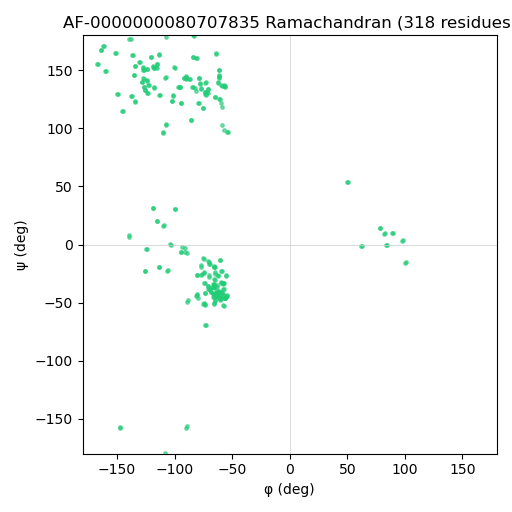O 1
ATOM 1406 N N . LEU B 1 24 ? 13.086 25.391 1.31 1 59.44 24 LEU B N 1
ATOM 1407 C CA . LEU B 1 24 ? 12.891 24 0.891 1 59.44 24 LEU B CA 1
ATOM 1408 C C . LEU B 1 24 ? 11.414 23.734 0.62 1 59.44 24 LEU B C 1
ATOM 1410 O O . LEU B 1 24 ? 11.078 22.953 -0.274 1 59.44 24 LEU B O 1
ATOM 1414 N N . ARG B 1 25 ? 10.648 24.641 1.201 1 64.69 25 ARG B N 1
ATOM 1415 C CA . ARG B 1 25 ? 9.211 24.438 1.039 1 64.69 25 ARG B CA 1
ATOM 1416 C C . ARG B 1 25 ? 8.766 24.781 -0.373 1 64.69 25 ARG B C 1
ATOM 1418 O O . ARG B 1 25 ? 8.031 24.031 -1.006 1 64.69 25 ARG B O 1
ATOM 1425 N N . ALA B 1 26 ? 9.156 25.984 -0.796 1 63.09 26 ALA B N 1
ATOM 1426 C CA . ALA B 1 26 ? 8.688 26.453 -2.102 1 63.09 26 ALA B CA 1
ATOM 1427 C C . ALA B 1 26 ? 9.164 25.516 -3.215 1 63.09 26 ALA B C 1
ATOM 1429 O O . ALA B 1 26 ? 8.398 25.188 -4.121 1 63.09 26 ALA B O 1
ATOM 1430 N N . SER B 1 27 ? 10.383 25.172 -3.16 1 69 27 SER B N 1
ATOM 1431 C CA . SER B 1 27 ? 10.938 24.281 -4.18 1 69 27 SER B CA 1
ATOM 1432 C C . SER B 1 27 ? 10.281 22.906 -4.117 1 69 27 SER B C 1
ATOM 1434 O O . SER B 1 27 ? 9.984 22.312 -5.156 1 69 27 SER B O 1
ATOM 1436 N N . ALA B 1 28 ? 9.906 22.562 -2.979 1 72.94 28 ALA B N 1
ATOM 1437 C CA . ALA B 1 28 ? 9.297 21.25 -2.818 1 72.94 28 ALA B CA 1
ATOM 1438 C C . ALA B 1 28 ? 7.883 21.219 -3.398 1 72.94 28 ALA B C 1
ATOM 1440 O O . ALA B 1 28 ? 7.492 20.25 -4.055 1 72.94 28 ALA B O 1
ATOM 1441 N N . ALA B 1 29 ? 7.137 22.344 -3.111 1 74.5 29 ALA B N 1
ATOM 1442 C CA . ALA B 1 29 ? 5.762 22.406 -3.592 1 74.5 29 ALA B CA 1
ATOM 1443 C C . ALA B 1 29 ? 5.699 22.266 -5.109 1 74.5 29 ALA B C 1
ATOM 1445 O O . ALA B 1 29 ? 4.777 21.641 -5.645 1 74.5 29 ALA B O 1
ATOM 1446 N N . GLU B 1 30 ? 6.648 22.75 -5.715 1 77.06 30 GLU B N 1
ATOM 1447 C CA . GLU B 1 30 ? 6.688 22.656 -7.172 1 77.06 30 GLU B CA 1
ATOM 1448 C C . GLU B 1 30 ? 7.172 21.297 -7.633 1 77.06 30 GLU B C 1
ATOM 1450 O O . GLU B 1 30 ? 6.57 20.688 -8.523 1 77.06 30 GLU B O 1
ATOM 1455 N N . GLU B 1 31 ? 8.133 20.75 -7.082 1 80.5 31 GLU B N 1
ATOM 1456 C CA . GLU B 1 31 ? 8.766 19.5 -7.516 1 80.5 31 GLU B CA 1
ATOM 1457 C C . GLU B 1 31 ? 7.969 18.281 -7.047 1 80.5 31 GLU B C 1
ATOM 1459 O O . GLU B 1 31 ? 7.973 17.25 -7.707 1 80.5 31 GLU B O 1
ATOM 1464 N N . LEU B 1 32 ? 7.277 18.469 -6.004 1 88.75 32 LEU B N 1
ATOM 1465 C CA . LEU B 1 32 ? 6.562 17.344 -5.402 1 88.75 32 LEU B CA 1
ATOM 1466 C C . LEU B 1 32 ? 5.059 17.594 -5.398 1 88.75 32 LEU B C 1
ATOM 1468 O O . LEU B 1 32 ? 4.363 17.203 -4.465 1 88.75 32 LEU B O 1
ATOM 1472 N N . ALA B 1 33 ? 4.648 18.328 -6.438 1 90.38 33 ALA B N 1
ATOM 1473 C CA . ALA B 1 33 ? 3.201 18.438 -6.621 1 90.38 33 ALA B CA 1
ATOM 1474 C C . ALA B 1 33 ? 2.561 17.062 -6.742 1 90.38 33 ALA B C 1
ATOM 1476 O O . ALA B 1 33 ? 3.088 16.172 -7.43 1 90.38 33 ALA B O 1
ATOM 1477 N N . TYR B 1 34 ? 1.481 16.891 -6.07 1 93.38 34 TYR B N 1
ATOM 1478 C CA . TYR B 1 34 ? 0.856 15.578 -5.953 1 93.38 34 TYR B CA 1
ATOM 1479 C C . TYR B 1 34 ? 0.579 14.984 -7.328 1 93.38 34 TYR B C 1
ATOM 1481 O O . TYR B 1 34 ? 0.854 13.805 -7.566 1 93.38 34 TYR B O 1
ATOM 1489 N N . GLU B 1 35 ? 0.024 15.805 -8.242 1 92.56 35 GLU B N 1
ATOM 1490 C CA . GLU B 1 35 ? -0.385 15.336 -9.555 1 92.56 35 GLU B CA 1
ATOM 1491 C C . GLU B 1 35 ? 0.825 14.992 -10.422 1 92.56 35 GLU B C 1
ATOM 1493 O O . GLU B 1 35 ? 0.699 14.281 -11.422 1 92.56 35 GLU B O 1
ATOM 1498 N N . GLU B 1 36 ? 2.01 15.43 -10.102 1 91.06 36 GLU B N 1
ATOM 1499 C CA . GLU B 1 36 ? 3.229 15.195 -10.867 1 91.06 36 GLU B CA 1
ATOM 1500 C C . GLU B 1 36 ? 3.986 13.977 -10.352 1 91.06 36 GLU B C 1
ATOM 1502 O O . GLU B 1 36 ? 4.992 13.57 -10.938 1 91.06 36 GLU B O 1
ATOM 1507 N N . CYS B 1 37 ? 3.533 13.469 -9.312 1 93.25 37 CYS B N 1
ATOM 1508 C CA . CYS B 1 37 ? 4.152 12.289 -8.727 1 93.25 37 CYS B CA 1
ATOM 1509 C C . CYS B 1 37 ? 3.381 11.023 -9.094 1 93.25 37 CYS B C 1
ATOM 1511 O O . CYS B 1 37 ? 2.178 11.086 -9.352 1 93.25 37 CYS B O 1
ATOM 1513 N N . GLU B 1 38 ? 4.051 9.953 -9.133 1 91.75 38 GLU B N 1
ATOM 1514 C CA . GLU B 1 38 ? 3.426 8.68 -9.477 1 91.75 38 GLU B CA 1
ATOM 1515 C C . GLU B 1 38 ? 2.912 7.969 -8.227 1 91.75 38 GLU B C 1
ATOM 1517 O O . GLU B 1 38 ? 3.531 8.047 -7.16 1 91.75 38 GLU B O 1
ATOM 1522 N N . PRO B 1 39 ? 1.777 7.281 -8.391 1 92 39 PRO B N 1
ATOM 1523 C CA . PRO B 1 39 ? 1.327 6.488 -7.242 1 92 39 PRO B CA 1
ATOM 1524 C C . PRO B 1 39 ? 2.373 5.477 -6.777 1 92 39 PRO B C 1
ATOM 1526 O O . PRO B 1 39 ? 3.02 4.828 -7.602 1 92 39 PRO B O 1
ATOM 1529 N N . PHE B 1 40 ? 2.521 5.406 -5.531 1 89.12 40 PHE B N 1
ATOM 1530 C CA . PHE B 1 40 ? 3.484 4.461 -4.98 1 89.12 40 PHE B CA 1
ATOM 1531 C C . PHE B 1 40 ? 2.994 3.027 -5.152 1 89.12 40 PHE B C 1
ATOM 1533 O O . PHE B 1 40 ? 1.827 2.727 -4.891 1 89.12 40 PHE B O 1
ATOM 1540 N N . LEU B 1 41 ? 3.881 2.227 -5.59 1 90.06 41 LEU B N 1
ATOM 1541 C CA . LEU B 1 41 ? 3.627 0.793 -5.695 1 90.06 41 LEU B CA 1
ATOM 1542 C C . LEU B 1 41 ? 4.578 0.005 -4.801 1 90.06 41 LEU B C 1
ATOM 1544 O O . LEU B 1 41 ? 5.785 0.27 -4.785 1 90.06 41 LEU B O 1
ATOM 1548 N N . PRO B 1 42 ? 4.02 -0.971 -4.086 1 88.31 42 PRO B N 1
ATOM 1549 C CA . PRO B 1 42 ? 4.879 -1.755 -3.195 1 88.31 42 PRO B CA 1
ATOM 1550 C C . PRO B 1 42 ? 5.898 -2.602 -3.955 1 88.31 42 PRO B C 1
ATOM 1552 O O . PRO B 1 42 ? 6.984 -2.877 -3.438 1 88.31 42 PRO B O 1
ATOM 1555 N N . LEU B 1 43 ? 5.461 -3.033 -5.07 1 91.69 43 LEU B N 1
ATOM 1556 C CA . LEU B 1 43 ? 6.312 -3.844 -5.938 1 91.69 43 LEU B CA 1
ATOM 1557 C C . LEU B 1 43 ? 6.363 -3.264 -7.344 1 91.69 43 LEU B C 1
ATOM 1559 O O . LEU B 1 43 ? 5.387 -2.674 -7.812 1 91.69 43 LEU B O 1
ATOM 1563 N N . ARG B 1 44 ? 7.484 -3.49 -7.98 1 90 44 ARG B N 1
ATOM 1564 C CA . ARG B 1 44 ? 7.699 -2.934 -9.312 1 90 44 ARG B CA 1
ATOM 1565 C C . ARG B 1 44 ? 7.781 -4.039 -10.359 1 90 44 ARG B C 1
ATOM 1567 O O . ARG B 1 44 ? 7.953 -5.211 -10.023 1 90 44 ARG B O 1
ATOM 1574 N N . ASP B 1 45 ? 7.625 -3.59 -11.57 1 93.75 45 ASP B N 1
ATOM 1575 C CA . ASP B 1 45 ? 7.734 -4.531 -12.68 1 93.75 45 ASP B CA 1
ATOM 1576 C C . ASP B 1 45 ? 9.117 -5.18 -12.719 1 93.75 45 ASP B C 1
ATOM 1578 O O . ASP B 1 45 ? 10.133 -4.492 -12.641 1 93.75 45 ASP B O 1
ATOM 1582 N N . GLY B 1 46 ? 9.125 -6.52 -12.719 1 91.38 46 GLY B N 1
ATOM 1583 C CA . GLY B 1 46 ? 10.383 -7.242 -12.797 1 91.38 46 GLY B CA 1
ATOM 1584 C C . GLY B 1 46 ? 10.852 -7.758 -11.445 1 91.38 46 GLY B C 1
ATOM 1585 O O . GLY B 1 46 ? 11.773 -8.578 -11.383 1 91.38 46 GLY B O 1
ATOM 1586 N N . ASP B 1 47 ? 10.273 -7.242 -10.383 1 90.19 47 ASP B N 1
ATOM 1587 C CA . ASP B 1 47 ? 10.664 -7.73 -9.07 1 90.19 47 ASP B CA 1
ATOM 1588 C C . ASP B 1 47 ? 10.398 -9.234 -8.938 1 90.19 47 ASP B C 1
ATOM 1590 O O . ASP B 1 47 ? 9.375 -9.727 -9.398 1 90.19 47 ASP B O 1
ATOM 1594 N N . VAL B 1 48 ? 11.328 -9.938 -8.367 1 90.88 48 VAL B N 1
ATOM 1595 C CA . VAL B 1 48 ? 11.172 -11.359 -8.086 1 90.88 48 VAL B CA 1
ATOM 1596 C C . VAL B 1 48 ? 10.852 -11.57 -6.605 1 90.88 48 VAL B C 1
ATOM 1598 O O . VAL B 1 48 ? 11.625 -11.164 -5.734 1 90.88 48 VAL B O 1
ATOM 1601 N N . VAL B 1 49 ? 9.766 -12.219 -6.332 1 92.69 49 VAL B N 1
ATOM 1602 C CA . VAL B 1 49 ? 9.297 -12.398 -4.961 1 92.69 49 VAL B CA 1
ATOM 1603 C C . VAL B 1 49 ? 8.82 -13.836 -4.762 1 92.69 49 VAL B C 1
ATOM 1605 O O . VAL B 1 49 ? 8.617 -14.57 -5.734 1 92.69 49 VAL B O 1
ATOM 1608 N N . PHE B 1 50 ? 8.695 -14.25 -3.512 1 92.56 50 PHE B N 1
ATOM 1609 C CA . PHE B 1 50 ? 8.227 -15.594 -3.168 1 92.56 50 PHE B CA 1
ATOM 1610 C C . PHE B 1 50 ? 6.734 -15.594 -2.885 1 92.56 50 PHE B C 1
ATOM 1612 O O . PHE B 1 50 ? 6.219 -14.68 -2.234 1 92.56 50 PHE B O 1
ATOM 1619 N N . CYS B 1 51 ? 6.047 -16.578 -3.43 1 95.38 51 CYS B N 1
ATOM 1620 C CA . CYS B 1 51 ? 4.633 -16.781 -3.125 1 95.38 51 CYS B CA 1
ATOM 1621 C C . CYS B 1 51 ? 4.438 -18 -2.229 1 95.38 51 CYS B C 1
ATOM 1623 O O . CYS B 1 51 ? 4.355 -19.125 -2.715 1 95.38 51 CYS B O 1
ATOM 1625 N N . PRO B 1 52 ? 4.191 -17.734 -0.97 1 95.38 52 PRO B N 1
ATOM 1626 C CA . PRO B 1 52 ? 4.062 -18.875 -0.062 1 95.38 52 PRO B CA 1
ATOM 1627 C C . PRO B 1 52 ? 2.777 -19.672 -0.287 1 95.38 52 PRO B C 1
ATOM 1629 O O . PRO B 1 52 ? 2.764 -20.891 -0.129 1 95.38 52 PRO B O 1
ATOM 1632 N N . SER B 1 53 ? 1.726 -18.922 -0.568 1 96.5 53 SER B N 1
ATOM 1633 C CA . SER B 1 53 ? 0.434 -19.578 -0.7 1 96.5 53 SER B CA 1
ATOM 1634 C C . SER B 1 53 ? -0.583 -18.688 -1.398 1 96.5 53 SER B C 1
ATOM 1636 O O . SER B 1 53 ? -0.33 -17.5 -1.606 1 96.5 53 SER B O 1
ATOM 1638 N N . CYS B 1 54 ? -1.695 -19.375 -1.776 1 97.44 54 CYS B N 1
ATOM 1639 C CA . CYS B 1 54 ? -2.816 -18.641 -2.357 1 97.44 54 CYS B CA 1
ATOM 1640 C C . CYS B 1 54 ? -3.99 -18.578 -1.386 1 97.44 54 CYS B C 1
ATOM 1642 O O . CYS B 1 54 ? -4.219 -19.516 -0.623 1 97.44 54 CYS B O 1
ATOM 1644 N N . TYR B 1 55 ? -4.664 -17.469 -1.391 1 95.31 55 TYR B N 1
ATOM 1645 C CA . TYR B 1 55 ? -5.844 -17.312 -0.55 1 95.31 55 TYR B CA 1
ATOM 1646 C C . TYR B 1 55 ? -7.098 -17.781 -1.271 1 95.31 55 TYR B C 1
ATOM 1648 O O . TYR B 1 55 ? -7.926 -18.484 -0.693 1 95.31 55 TYR B O 1
ATOM 1656 N N . ASP B 1 56 ? -7.328 -17.391 -2.461 1 95.81 56 ASP B N 1
ATOM 1657 C CA . ASP B 1 56 ? -8.406 -17.828 -3.342 1 95.81 56 ASP B CA 1
ATOM 1658 C C . ASP B 1 56 ? -7.969 -17.812 -4.805 1 95.81 56 ASP B C 1
ATOM 1660 O O . ASP B 1 56 ? -6.777 -17.922 -5.102 1 95.81 56 ASP B O 1
ATOM 1664 N N . GLY B 1 57 ? -8.977 -17.719 -5.746 1 97.06 57 GLY B N 1
ATOM 1665 C CA . GLY B 1 57 ? -8.656 -17.906 -7.152 1 97.06 57 GLY B CA 1
ATOM 1666 C C . GLY B 1 57 ? -7.953 -16.703 -7.762 1 97.06 57 GLY B C 1
ATOM 1667 O O . GLY B 1 57 ? -7.402 -16.797 -8.867 1 97.06 57 GLY B O 1
ATOM 1668 N N . ASP B 1 58 ? -7.93 -15.57 -7.055 1 96.38 58 ASP B N 1
ATOM 1669 C CA . ASP B 1 58 ? -7.289 -14.406 -7.656 1 96.38 58 ASP B CA 1
ATOM 1670 C C . ASP B 1 58 ? -6.477 -13.633 -6.617 1 96.38 58 ASP B C 1
ATOM 1672 O O . ASP B 1 58 ? -5.957 -12.555 -6.91 1 96.38 58 ASP B O 1
ATOM 1676 N N . SER B 1 59 ? -6.336 -14.141 -5.414 1 96.38 59 SER B N 1
ATOM 1677 C CA . SER B 1 59 ? -5.559 -13.492 -4.359 1 96.38 59 SER B CA 1
ATOM 1678 C C . SER B 1 59 ? -4.516 -14.445 -3.779 1 96.38 59 SER B C 1
ATOM 1680 O O . SER B 1 59 ? -4.762 -15.648 -3.67 1 96.38 59 SER B O 1
ATOM 1682 N N . PHE B 1 60 ? -3.369 -13.852 -3.471 1 97.5 60 PHE B N 1
ATOM 1683 C CA . PHE B 1 60 ? -2.258 -14.68 -3.016 1 97.5 60 PHE B CA 1
ATOM 1684 C C . PHE B 1 60 ? -1.348 -13.891 -2.078 1 97.5 60 PHE B C 1
ATOM 1686 O O . PHE B 1 60 ? -1.466 -12.672 -1.972 1 97.5 60 PHE B O 1
ATOM 1693 N N . ARG B 1 61 ? -0.506 -14.648 -1.382 1 97.12 61 ARG B N 1
ATOM 1694 C CA . ARG B 1 61 ? 0.457 -14.062 -0.454 1 97.12 61 ARG B CA 1
ATOM 1695 C C . ARG B 1 61 ? 1.824 -13.906 -1.112 1 97.12 61 ARG B C 1
ATOM 1697 O O . ARG B 1 61 ? 2.266 -14.781 -1.856 1 97.12 61 ARG B O 1
ATOM 1704 N N . LEU B 1 62 ? 2.434 -12.75 -0.893 1 95.69 62 LEU B N 1
ATOM 1705 C CA . LEU B 1 62 ? 3.771 -12.469 -1.402 1 95.69 62 LEU B CA 1
ATOM 1706 C C . LEU B 1 62 ? 4.723 -12.117 -0.265 1 95.69 62 LEU B C 1
ATOM 1708 O O . LEU B 1 62 ? 4.348 -11.398 0.664 1 95.69 62 LEU B O 1
ATOM 1712 N N . THR B 1 63 ? 5.926 -12.672 -0.341 1 94.25 63 THR B N 1
ATOM 1713 C CA . THR B 1 63 ? 6.984 -12.328 0.606 1 94.25 63 THR B CA 1
ATOM 1714 C C . THR B 1 63 ? 8.305 -12.102 -0.119 1 94.25 63 THR B C 1
ATOM 1716 O O . THR B 1 63 ? 8.555 -12.688 -1.172 1 94.25 63 THR B O 1
ATOM 1719 N N . TRP B 1 64 ? 9.117 -11.164 0.412 1 90.44 64 TRP B N 1
ATOM 1720 C CA . TRP B 1 64 ? 10.414 -10.852 -0.17 1 90.44 64 TRP B CA 1
ATOM 1721 C C . TRP B 1 64 ? 11.305 -10.117 0.831 1 90.44 64 TRP B C 1
ATOM 1723 O O . TRP B 1 64 ? 10.867 -9.805 1.94 1 90.44 64 TRP B O 1
ATOM 1733 N N . ILE B 1 65 ? 12.469 -9.984 0.473 1 85.25 65 ILE B N 1
ATOM 1734 C CA . ILE B 1 65 ? 13.375 -9.109 1.197 1 85.25 65 ILE B CA 1
ATOM 1735 C C . ILE B 1 65 ? 13.398 -7.73 0.539 1 85.25 65 ILE B C 1
ATOM 1737 O O . ILE B 1 65 ? 13.766 -7.602 -0.633 1 85.25 65 ILE B O 1
ATOM 1741 N N . ASP B 1 66 ? 13.062 -6.766 1.325 1 79.88 66 ASP B N 1
ATOM 1742 C CA . ASP B 1 66 ? 12.945 -5.445 0.718 1 79.88 66 ASP B CA 1
ATOM 1743 C C . ASP B 1 66 ? 14.305 -4.758 0.631 1 79.88 66 ASP B C 1
ATOM 1745 O O . ASP B 1 66 ? 15.336 -5.371 0.931 1 79.88 66 ASP B O 1
ATOM 1749 N N . GLY B 1 67 ? 14.281 -3.461 0.049 1 71.81 67 GLY B N 1
ATOM 1750 C CA . GLY B 1 67 ? 15.523 -2.742 -0.21 1 71.81 67 GLY B CA 1
ATOM 1751 C C . GLY B 1 67 ? 16.328 -2.477 1.045 1 71.81 67 GLY B C 1
ATOM 1752 O O . GLY B 1 67 ? 17.516 -2.174 0.969 1 71.81 67 GLY B O 1
ATOM 1753 N N . LEU B 1 68 ? 15.805 -2.629 2.209 1 72.88 68 LEU B N 1
ATOM 1754 C CA . LEU B 1 68 ? 16.5 -2.367 3.469 1 72.88 68 LEU B CA 1
ATOM 1755 C C . LEU B 1 68 ? 16.922 -3.67 4.133 1 72.88 68 LEU B C 1
ATOM 1757 O O . LEU B 1 68 ? 17.438 -3.658 5.254 1 72.88 68 LEU B O 1
ATOM 1761 N N . GLY B 1 69 ? 16.609 -4.801 3.477 1 76.94 69 GLY B N 1
ATOM 1762 C CA . GLY B 1 69 ? 17.016 -6.098 4 1 76.94 69 GLY B CA 1
ATOM 1763 C C . GLY B 1 69 ? 15.984 -6.699 4.945 1 76.94 69 GLY B C 1
ATOM 1764 O O . GLY B 1 69 ? 16.25 -7.719 5.586 1 76.94 69 GLY B O 1
ATOM 1765 N N . CYS B 1 70 ? 14.898 -6.156 5.004 1 83.31 70 CYS B N 1
ATOM 1766 C CA . CYS B 1 70 ? 13.852 -6.645 5.887 1 83.31 70 CYS B CA 1
ATOM 1767 C C . CYS B 1 70 ? 12.945 -7.637 5.164 1 83.31 70 CYS B C 1
ATOM 1769 O O . CYS B 1 70 ? 12.664 -7.477 3.975 1 83.31 70 CYS B O 1
ATOM 1771 N N . LYS B 1 71 ? 12.508 -8.672 5.922 1 90.06 71 LYS B N 1
ATOM 1772 C CA . LYS B 1 71 ? 11.516 -9.602 5.395 1 90.06 71 LYS B CA 1
ATOM 1773 C C . LYS B 1 71 ? 10.125 -8.969 5.391 1 90.06 71 LYS B C 1
ATOM 1775 O O . LYS B 1 71 ? 9.578 -8.648 6.449 1 90.06 71 LYS B O 1
ATOM 1780 N N . SER B 1 72 ? 9.625 -8.852 4.195 1 92 72 SER B N 1
ATOM 1781 C CA . SER B 1 72 ? 8.352 -8.156 4.043 1 92 72 SER B CA 1
ATOM 1782 C C . SER B 1 72 ? 7.285 -9.078 3.459 1 92 72 SER B C 1
ATOM 1784 O O . SER B 1 72 ? 7.602 -10.047 2.764 1 92 72 SER B O 1
ATOM 1786 N N . ARG B 1 73 ? 6.066 -8.781 3.775 1 93.94 73 ARG B N 1
ATOM 1787 C CA . ARG B 1 73 ? 4.934 -9.531 3.24 1 93.94 73 ARG B CA 1
ATOM 1788 C C . ARG B 1 73 ? 3.836 -8.594 2.754 1 93.94 73 ARG B C 1
ATOM 1790 O O . ARG B 1 73 ? 3.695 -7.477 3.26 1 93.94 73 ARG B O 1
ATOM 1797 N N . ILE B 1 74 ? 3.051 -9.016 1.832 1 93.5 74 ILE B N 1
ATOM 1798 C CA . ILE B 1 74 ? 1.877 -8.297 1.346 1 93.5 74 ILE B CA 1
ATOM 1799 C C . ILE B 1 74 ? 0.932 -9.266 0.642 1 93.5 74 ILE B C 1
ATOM 1801 O O . ILE B 1 74 ? 1.368 -10.289 0.107 1 93.5 74 ILE B O 1
ATOM 1805 N N . MET B 1 75 ? -0.337 -8.984 0.699 1 94.5 75 MET B N 1
ATOM 1806 C CA . MET B 1 75 ? -1.282 -9.734 -0.125 1 94.5 75 MET B CA 1
ATOM 1807 C C . MET B 1 75 ? -1.27 -9.227 -1.563 1 94.5 75 MET B C 1
ATOM 1809 O O . MET B 1 75 ? -1.103 -8.031 -1.803 1 94.5 75 MET B O 1
ATOM 1813 N N . GLY B 1 76 ? -1.41 -10.094 -2.443 1 95.38 76 GLY B N 1
ATOM 1814 C CA . GLY B 1 76 ? -1.494 -9.75 -3.854 1 95.38 76 GLY B CA 1
ATOM 1815 C C . GLY B 1 76 ? -2.836 -10.094 -4.473 1 95.38 76 GLY B C 1
ATOM 1816 O O . GLY B 1 76 ? -3.529 -11 -4.008 1 95.38 76 GLY B O 1
ATOM 1817 N N . ARG B 1 77 ? -3.168 -9.398 -5.512 1 95.5 77 ARG B N 1
ATOM 1818 C CA . ARG B 1 77 ? -4.324 -9.664 -6.363 1 95.5 77 ARG B CA 1
ATOM 1819 C C . ARG B 1 77 ? -3.904 -9.797 -7.824 1 95.5 77 ARG B C 1
ATOM 1821 O O . ARG B 1 77 ? -3.139 -8.977 -8.336 1 95.5 77 ARG B O 1
ATOM 1828 N N . LEU B 1 78 ? -4.41 -10.805 -8.398 1 97.44 78 LEU B N 1
ATOM 1829 C CA . LEU B 1 78 ? -4.074 -11.047 -9.797 1 97.44 78 LEU B CA 1
ATOM 1830 C C . LEU B 1 78 ? -4.785 -10.047 -10.703 1 97.44 78 LEU B C 1
ATOM 1832 O O . LEU B 1 78 ? -5.996 -9.844 -10.578 1 97.44 78 LEU B O 1
ATOM 1836 N N . ALA B 1 79 ? -4.078 -9.43 -11.594 1 96.25 79 ALA B N 1
ATOM 1837 C CA . ALA B 1 79 ? -4.625 -8.375 -12.438 1 96.25 79 ALA B CA 1
ATOM 1838 C C . ALA B 1 79 ? -5.465 -8.953 -13.57 1 96.25 79 ALA B C 1
ATOM 1840 O O . ALA B 1 79 ? -5.105 -9.984 -14.156 1 96.25 79 ALA B O 1
ATOM 1841 N N . GLY B 1 80 ? -6.594 -8.266 -13.797 1 94.94 80 GLY B N 1
ATOM 1842 C CA . GLY B 1 80 ? -7.348 -8.5 -15.023 1 94.94 80 GLY B CA 1
ATOM 1843 C C . GLY B 1 80 ? -8.258 -9.711 -14.938 1 94.94 80 GLY B C 1
ATOM 1844 O O . GLY B 1 80 ? -8.75 -10.195 -15.953 1 94.94 80 GLY B O 1
ATOM 1845 N N . VAL B 1 81 ? -8.438 -10.289 -13.789 1 96.06 81 VAL B N 1
ATOM 1846 C CA . VAL B 1 81 ? -9.234 -11.508 -13.719 1 96.06 81 VAL B CA 1
ATOM 1847 C C . VAL B 1 81 ? -10.273 -11.383 -12.609 1 96.06 81 VAL B C 1
ATOM 1849 O O . VAL B 1 81 ? -10.125 -10.555 -11.703 1 96.06 81 VAL B O 1
ATOM 1852 N N . ASP B 1 82 ? -11.297 -12.133 -12.703 1 94.44 82 ASP B N 1
ATOM 1853 C CA . ASP B 1 82 ? -12.352 -12.289 -11.703 1 94.44 82 ASP B CA 1
ATOM 1854 C C . ASP B 1 82 ? -12.703 -13.758 -11.492 1 94.44 82 ASP B C 1
ATOM 1856 O O . ASP B 1 82 ? -13.008 -14.469 -12.453 1 94.44 82 ASP B O 1
ATOM 1860 N N . THR B 1 83 ? -12.586 -14.18 -10.281 1 95.5 83 THR B N 1
ATOM 1861 C CA . THR B 1 83 ? -12.875 -15.57 -9.953 1 95.5 83 THR B CA 1
ATOM 1862 C C . THR B 1 83 ? -13.992 -15.664 -8.922 1 95.5 83 THR B C 1
ATOM 1864 O O . THR B 1 83 ? -14.297 -14.68 -8.242 1 95.5 83 THR B O 1
ATOM 1867 N N . PRO B 1 84 ? -14.625 -16.844 -8.812 1 92.12 84 PRO B N 1
ATOM 1868 C CA . PRO B 1 84 ? -15.688 -17 -7.816 1 92.12 84 PRO B CA 1
ATOM 1869 C C . PRO B 1 84 ? -15.188 -16.797 -6.387 1 92.12 84 PRO B C 1
ATOM 1871 O O . PRO B 1 84 ? -14.031 -17.094 -6.086 1 92.12 84 PRO B O 1
ATOM 1874 N N . GLU B 1 85 ? -16.062 -16.344 -5.59 1 88.19 85 GLU B N 1
ATOM 1875 C CA . GLU B 1 85 ? -15.719 -16.031 -4.207 1 88.19 85 GLU B CA 1
ATOM 1876 C C . GLU B 1 85 ? -15.852 -17.266 -3.318 1 88.19 85 GLU B C 1
ATOM 1878 O O . GLU B 1 85 ? -16.781 -18.062 -3.49 1 88.19 85 GLU B O 1
ATOM 1883 N N . MET B 1 86 ? -14.906 -17.344 -2.389 1 87.88 86 MET B N 1
ATOM 1884 C CA . MET B 1 86 ? -14.898 -18.469 -1.457 1 87.88 86 MET B CA 1
ATOM 1885 C C . MET B 1 86 ? -16.109 -18.438 -0.542 1 87.88 86 MET B C 1
ATOM 1887 O O . MET B 1 86 ? -16.656 -19.469 -0.169 1 87.88 86 MET B O 1
ATOM 1891 N N . ASN B 1 87 ? -16.516 -17.188 -0.185 1 82.25 87 ASN B N 1
ATOM 1892 C CA . ASN B 1 87 ? -17.672 -17.047 0.694 1 82.25 87 ASN B CA 1
ATOM 1893 C C . ASN B 1 87 ? -18.938 -16.719 -0.094 1 82.25 87 ASN B C 1
ATOM 1895 O O . ASN B 1 87 ? -19.828 -16.031 0.41 1 82.25 87 ASN B O 1
ATOM 1899 N N . GLY B 1 88 ? -19 -17.172 -1.248 1 73.12 88 GLY B N 1
ATOM 1900 C CA . GLY B 1 88 ? -20.172 -16.922 -2.082 1 73.12 88 GLY B CA 1
ATOM 1901 C C . GLY B 1 88 ? -21.438 -17.547 -1.537 1 73.12 88 GLY B C 1
ATOM 1902 O O . GLY B 1 88 ? -21.391 -18.328 -0.581 1 73.12 88 GLY B O 1
ATOM 1903 N N . SER B 1 89 ? -22.484 -17.141 -2.02 1 75.5 89 SER B N 1
ATOM 1904 C CA . SER B 1 89 ? -23.828 -17.422 -1.5 1 75.5 89 SER B CA 1
ATOM 1905 C C . SER B 1 89 ? -24.266 -18.844 -1.865 1 75.5 89 SER B C 1
ATOM 1907 O O . SER B 1 89 ? -25.062 -19.453 -1.158 1 75.5 89 SER B O 1
ATOM 1909 N N . SER B 1 90 ? -23.766 -19.422 -2.916 1 83.06 90 SER B N 1
ATOM 1910 C CA . SER B 1 90 ? -24.266 -20.703 -3.398 1 83.06 90 SER B CA 1
ATOM 1911 C C . SER B 1 90 ? -23.188 -21.797 -3.301 1 83.06 90 SER B C 1
ATOM 1913 O O . SER B 1 90 ? -22 -21.484 -3.33 1 83.06 90 SER B O 1
ATOM 1915 N N . ASP B 1 91 ? -23.672 -22.984 -3.148 1 86.31 91 ASP B N 1
ATOM 1916 C CA . ASP B 1 91 ? -22.781 -24.141 -3.09 1 86.31 91 ASP B CA 1
ATOM 1917 C C . ASP B 1 91 ? -22 -24.297 -4.395 1 86.31 91 ASP B C 1
ATOM 1919 O O . ASP B 1 91 ? -20.812 -24.656 -4.379 1 86.31 91 ASP B O 1
ATOM 1923 N N . LYS B 1 92 ? -22.641 -24.094 -5.445 1 86.81 92 LYS B N 1
ATOM 1924 C CA . LYS B 1 92 ? -21.984 -24.188 -6.746 1 86.81 92 LYS B CA 1
ATOM 1925 C C . LYS B 1 92 ? -20.828 -23.203 -6.848 1 86.81 92 LYS B C 1
ATOM 1927 O O . LYS B 1 92 ? -19.75 -23.562 -7.332 1 86.81 92 LYS B O 1
ATOM 1932 N N . GLU B 1 93 ? -21.031 -22.094 -6.379 1 89.06 93 GLU B N 1
ATOM 1933 C CA . GLU B 1 93 ? -19.984 -21.062 -6.426 1 89.06 93 GLU B CA 1
ATOM 1934 C C . GLU B 1 93 ? -18.797 -21.453 -5.551 1 89.06 93 GLU B C 1
ATOM 1936 O O . GLU B 1 93 ? -17.656 -21.188 -5.914 1 89.06 93 GLU B O 1
ATOM 1941 N N . LYS B 1 94 ? -19.109 -22.031 -4.531 1 90.75 94 LYS B N 1
ATOM 1942 C CA . LYS B 1 94 ? -18.047 -22.438 -3.615 1 90.75 94 LYS B CA 1
ATOM 1943 C C . LYS B 1 94 ? -17.156 -23.516 -4.242 1 90.75 94 LYS B C 1
ATOM 1945 O O . LYS B 1 94 ? -15.93 -23.484 -4.078 1 90.75 94 LYS B O 1
ATOM 1950 N N . VAL B 1 95 ? -17.75 -24.438 -4.891 1 92.81 95 VAL B N 1
ATOM 1951 C CA . VAL B 1 95 ? -17.016 -25.5 -5.562 1 92.81 95 VAL B CA 1
ATOM 1952 C C . VAL B 1 95 ? -16.109 -24.891 -6.641 1 92.81 95 VAL B C 1
ATOM 1954 O O . VAL B 1 95 ? -14.938 -25.25 -6.758 1 92.81 95 VAL B O 1
ATOM 1957 N N . LEU B 1 96 ? -16.672 -23.984 -7.426 1 94.31 96 LEU B N 1
ATOM 1958 C CA . LEU B 1 96 ? -15.906 -23.328 -8.477 1 94.31 96 LEU B CA 1
ATOM 1959 C C . LEU B 1 96 ? -14.766 -22.5 -7.887 1 94.31 96 LEU B C 1
ATOM 1961 O O . LEU B 1 96 ? -13.672 -22.453 -8.461 1 94.31 96 LEU B O 1
ATOM 1965 N N . ALA B 1 97 ? -15.039 -21.938 -6.746 1 95.06 97 ALA B N 1
ATOM 1966 C CA . ALA B 1 97 ? -14.023 -21.125 -6.07 1 95.06 97 ALA B CA 1
ATOM 1967 C C . ALA B 1 97 ? -12.844 -21.984 -5.625 1 95.06 97 ALA B C 1
ATOM 1969 O O . ALA B 1 97 ? -11.688 -21.578 -5.758 1 95.06 97 ALA B O 1
ATOM 1970 N N . LEU B 1 98 ? -13.172 -23.109 -5.105 1 95.38 98 LEU B N 1
ATOM 1971 C CA . LEU B 1 98 ? -12.133 -24.031 -4.668 1 95.38 98 LEU B CA 1
ATOM 1972 C C . LEU B 1 98 ? -11.297 -24.516 -5.848 1 95.38 98 LEU B C 1
ATOM 1974 O O . LEU B 1 98 ? -10.07 -24.625 -5.746 1 95.38 98 LEU B O 1
ATOM 1978 N N . ARG B 1 99 ? -11.953 -24.75 -6.891 1 96.81 99 ARG B N 1
ATOM 1979 C CA . ARG B 1 99 ? -11.25 -25.156 -8.102 1 96.81 99 ARG B CA 1
ATOM 1980 C C . ARG B 1 99 ? -10.32 -24.047 -8.594 1 96.81 99 ARG B C 1
ATOM 1982 O O . ARG B 1 99 ? -9.195 -24.328 -9.016 1 96.81 99 ARG B O 1
ATOM 1989 N N . ALA B 1 100 ? -10.828 -22.875 -8.586 1 97.62 100 ALA B N 1
ATOM 1990 C CA . ALA B 1 100 ? -10.031 -21.719 -9.008 1 97.62 100 ALA B CA 1
ATOM 1991 C C . ALA B 1 100 ? -8.797 -21.562 -8.125 1 97.62 100 ALA B C 1
ATOM 1993 O O . ALA B 1 100 ? -7.695 -21.328 -8.625 1 97.62 100 ALA B O 1
ATOM 1994 N N . LYS B 1 101 ? -9.008 -21.641 -6.832 1 97.81 101 LYS B N 1
ATOM 1995 C CA . LYS B 1 101 ? -7.891 -21.531 -5.895 1 97.81 101 LYS B CA 1
ATOM 1996 C C . LYS B 1 101 ? -6.836 -22.594 -6.172 1 97.81 101 LYS B C 1
ATOM 1998 O O . LYS B 1 101 ? -5.637 -22.312 -6.164 1 97.81 101 LYS B O 1
ATOM 2003 N N . GLN B 1 102 ? -7.273 -23.844 -6.418 1 97.75 102 GLN B N 1
ATOM 2004 C CA . GLN B 1 102 ? -6.348 -24.938 -6.684 1 97.75 102 GLN B CA 1
ATOM 2005 C C . GLN B 1 102 ? -5.57 -24.703 -7.977 1 97.75 102 GLN B C 1
ATOM 2007 O O . GLN B 1 102 ? -4.359 -24.922 -8.031 1 97.75 102 GLN B O 1
ATOM 2012 N N . ARG B 1 103 ? -6.281 -24.281 -8.969 1 98.06 103 ARG B N 1
ATOM 2013 C CA . ARG B 1 103 ? -5.637 -24 -10.25 1 98.06 103 ARG B CA 1
ATOM 2014 C C . ARG B 1 103 ? -4.531 -22.969 -10.094 1 98.06 103 ARG B C 1
ATOM 2016 O O . ARG B 1 103 ? -3.438 -23.141 -10.641 1 98.06 103 ARG B O 1
ATOM 2023 N N . LEU B 1 104 ? -4.797 -21.922 -9.398 1 98.44 104 LEU B N 1
ATOM 2024 C CA . LEU B 1 104 ? -3.809 -20.891 -9.148 1 98.44 104 LEU B CA 1
ATOM 2025 C C . LEU B 1 104 ? -2.658 -21.422 -8.305 1 98.44 104 LEU B C 1
ATOM 2027 O O . LEU B 1 104 ? -1.489 -21.203 -8.625 1 98.44 104 LEU B O 1
ATOM 2031 N N . SER B 1 105 ? -2.957 -22.094 -7.25 1 98.06 105 SER B N 1
ATOM 2032 C CA . SER B 1 105 ? -1.969 -22.625 -6.312 1 98.06 105 SER B CA 1
ATOM 2033 C C . SER B 1 105 ? -0.992 -23.562 -7.016 1 98.06 105 SER B C 1
ATOM 2035 O O . SER B 1 105 ? 0.206 -23.547 -6.723 1 98.06 105 SER B O 1
ATOM 2037 N N . ASP B 1 106 ? -1.453 -24.312 -7.898 1 97.38 106 ASP B N 1
ATOM 2038 C CA . ASP B 1 106 ? -0.651 -25.312 -8.594 1 97.38 106 ASP B CA 1
ATOM 2039 C C . ASP B 1 106 ? 0.518 -24.656 -9.336 1 97.38 106 ASP B C 1
ATOM 2041 O O . ASP B 1 106 ? 1.538 -25.312 -9.578 1 97.38 106 ASP B O 1
ATOM 2045 N N . VAL B 1 107 ? 0.364 -23.375 -9.633 1 96.69 107 VAL B N 1
ATOM 2046 C CA . VAL B 1 107 ? 1.368 -22.812 -10.523 1 96.69 107 VAL B CA 1
ATOM 2047 C C . VAL B 1 107 ? 2.201 -21.766 -9.766 1 96.69 107 VAL B C 1
ATOM 2049 O O . VAL B 1 107 ? 3.316 -21.438 -10.18 1 96.69 107 VAL B O 1
ATOM 2052 N N . ILE B 1 108 ? 1.666 -21.25 -8.641 1 96.12 108 ILE B N 1
ATOM 2053 C CA . ILE B 1 108 ? 2.451 -20.156 -8.07 1 96.12 108 ILE B CA 1
ATOM 2054 C C . ILE B 1 108 ? 2.779 -20.469 -6.609 1 96.12 108 ILE B C 1
ATOM 2056 O O . ILE B 1 108 ? 3.678 -19.844 -6.027 1 96.12 108 ILE B O 1
ATOM 2060 N N . ALA B 1 109 ? 2 -21.344 -5.902 1 95.44 109 ALA B N 1
ATOM 2061 C CA . ALA B 1 109 ? 2.242 -21.594 -4.484 1 95.44 109 ALA B CA 1
ATOM 2062 C C . ALA B 1 109 ? 3.602 -22.266 -4.273 1 95.44 109 ALA B C 1
ATOM 2064 O O . ALA B 1 109 ? 3.924 -23.25 -4.93 1 95.44 109 ALA B O 1
ATOM 2065 N N . GLY B 1 110 ? 4.375 -21.641 -3.391 1 91.75 110 GLY B N 1
ATOM 2066 C CA . GLY B 1 110 ? 5.684 -22.188 -3.084 1 91.75 110 GLY B CA 1
ATOM 2067 C C . GLY B 1 110 ? 6.727 -21.875 -4.145 1 91.75 110 GLY B C 1
ATOM 2068 O O . GLY B 1 110 ? 7.793 -22.484 -4.172 1 91.75 110 GLY B O 1
ATOM 2069 N N . GLU B 1 111 ? 6.367 -20.906 -5.039 1 90.44 111 GLU B N 1
ATOM 2070 C CA . GLU B 1 111 ? 7.262 -20.578 -6.148 1 90.44 111 GLU B CA 1
ATOM 2071 C C . GLU B 1 111 ? 7.73 -19.125 -6.07 1 90.44 111 GLU B C 1
ATOM 2073 O O . GLU B 1 111 ? 7.078 -18.297 -5.438 1 90.44 111 GLU B O 1
ATOM 2078 N N . PHE B 1 112 ? 8.891 -18.938 -6.617 1 89.81 112 PHE B N 1
ATOM 2079 C CA . PHE B 1 112 ? 9.273 -17.562 -6.93 1 89.81 112 PHE B CA 1
ATOM 2080 C C . PHE B 1 112 ? 8.562 -17.078 -8.195 1 89.81 112 PHE B C 1
ATOM 2082 O O . PHE B 1 112 ? 8.492 -17.812 -9.188 1 89.81 112 PHE B O 1
ATOM 2089 N N . VAL B 1 113 ? 8.062 -15.914 -8.07 1 93.75 113 VAL B N 1
ATOM 2090 C CA . VAL B 1 113 ? 7.34 -15.344 -9.203 1 93.75 113 VAL B CA 1
ATOM 2091 C C . VAL B 1 113 ? 7.902 -13.969 -9.531 1 93.75 113 VAL B C 1
ATOM 2093 O O . VAL B 1 113 ? 8.484 -13.305 -8.672 1 93.75 113 VAL B O 1
ATOM 2096 N N . THR B 1 114 ? 7.773 -13.586 -10.758 1 94.12 114 THR B N 1
ATOM 2097 C CA . THR B 1 114 ? 8.148 -12.25 -11.211 1 94.12 114 THR B CA 1
ATOM 2098 C C . THR B 1 114 ? 6.918 -11.359 -11.359 1 94.12 114 THR B C 1
ATOM 2100 O O . THR B 1 114 ? 5.945 -11.75 -12.008 1 94.12 114 THR B O 1
ATOM 2103 N N . ILE B 1 115 ? 6.996 -10.219 -10.742 1 96.25 115 ILE B N 1
ATOM 2104 C CA . ILE B 1 115 ? 5.902 -9.25 -10.82 1 96.25 115 ILE B CA 1
ATOM 2105 C C . ILE B 1 115 ? 5.852 -8.648 -12.227 1 96.25 115 ILE B C 1
ATOM 2107 O O . ILE B 1 115 ? 6.883 -8.258 -12.781 1 96.25 115 ILE B O 1
ATOM 2111 N N . ARG B 1 116 ? 4.633 -8.68 -12.75 1 97.19 116 ARG B N 1
ATOM 2112 C CA . ARG B 1 116 ? 4.426 -8.039 -14.039 1 97.19 116 ARG B CA 1
ATOM 2113 C C . ARG B 1 116 ? 3.248 -7.078 -14 1 97.19 116 ARG B C 1
ATOM 2115 O O . ARG B 1 116 ? 2.225 -7.367 -13.367 1 97.19 116 ARG B O 1
ATOM 2122 N N . THR B 1 117 ? 3.396 -5.934 -14.656 1 95.88 117 THR B N 1
ATOM 2123 C CA . THR B 1 117 ? 2.389 -4.895 -14.844 1 95.88 117 THR B CA 1
ATOM 2124 C C . THR B 1 117 ? 1.743 -4.52 -13.516 1 95.88 117 THR B C 1
ATOM 2126 O O . THR B 1 117 ? 0.517 -4.523 -13.391 1 95.88 117 THR B O 1
ATOM 2129 N N . PRO B 1 118 ? 2.576 -4.18 -12.555 1 95.38 118 PRO B N 1
ATOM 2130 C CA . PRO B 1 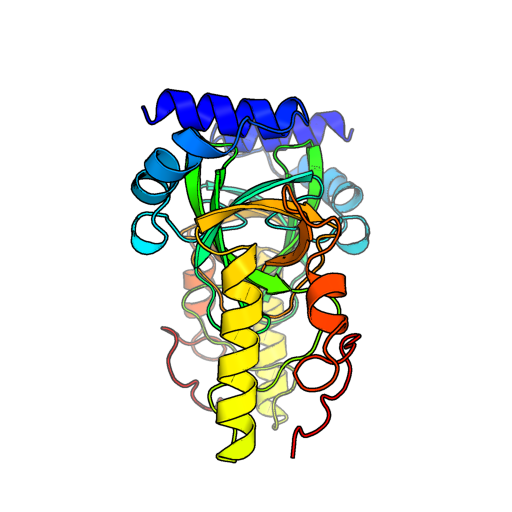118 ? 1.996 -3.781 -11.273 1 95.38 118 PRO B CA 1
ATOM 2131 C C . PRO B 1 118 ? 1.104 -2.547 -11.383 1 95.38 118 PRO B C 1
ATOM 2133 O O . PRO B 1 118 ? 1.394 -1.641 -12.172 1 95.38 118 PRO B O 1
ATOM 2136 N N . GLY B 1 119 ? 0.031 -2.531 -10.609 1 90.62 119 GLY B N 1
ATOM 2137 C CA . GLY B 1 119 ? -0.908 -1.422 -10.617 1 90.62 119 GLY B CA 1
ATOM 2138 C C . GLY B 1 119 ? -1.384 -1.026 -9.234 1 90.62 119 GLY B C 1
ATOM 2139 O O . GLY B 1 119 ? -0.922 -1.577 -8.234 1 90.62 119 GLY B O 1
ATOM 2140 N N . ASN B 1 120 ? -2.162 0.012 -9.273 1 78.5 120 ASN B N 1
ATOM 2141 C CA . ASN B 1 120 ? -2.723 0.512 -8.023 1 78.5 120 ASN B CA 1
ATOM 2142 C C . ASN B 1 120 ? -3.99 -0.245 -7.633 1 78.5 120 ASN B C 1
ATOM 2144 O O . ASN B 1 120 ? -4.809 -0.577 -8.492 1 78.5 120 ASN B O 1
ATOM 2148 N N . GLU B 1 121 ? -3.949 -0.542 -6.32 1 75.44 121 GLU B N 1
ATOM 2149 C CA . GLU B 1 121 ? -5.066 -1.306 -5.77 1 75.44 121 GLU B CA 1
ATOM 2150 C C . GLU B 1 121 ? -5.668 -0.606 -4.555 1 75.44 121 GLU B C 1
ATOM 2152 O O . GLU B 1 121 ? -4.941 -0.038 -3.736 1 75.44 121 GLU B O 1
ATOM 2157 N N . LYS B 1 122 ? -7.031 -0.533 -4.484 1 68.81 122 LYS B N 1
ATOM 2158 C CA . LYS B 1 122 ? -7.789 0.214 -3.484 1 68.81 122 LYS B CA 1
ATOM 2159 C C . LYS B 1 122 ? -7.578 -0.368 -2.09 1 68.81 122 LYS B C 1
ATOM 2161 O O . LYS B 1 122 ? -7.605 0.361 -1.097 1 68.81 122 LYS B O 1
ATOM 2166 N N . TYR B 1 123 ? -7.246 -1.616 -1.952 1 73.5 123 TYR B N 1
ATOM 2167 C CA . TYR B 1 123 ? -7.289 -2.264 -0.646 1 73.5 123 TYR B CA 1
ATOM 2168 C C . TYR B 1 123 ? -5.883 -2.539 -0.128 1 73.5 123 TYR B C 1
ATOM 2170 O O . TYR B 1 123 ? -5.699 -3.344 0.788 1 73.5 123 TYR B O 1
ATOM 2178 N N . GLY B 1 124 ? -4.887 -1.938 -0.65 1 78.38 124 GLY B N 1
ATOM 2179 C CA . GLY B 1 124 ? -3.553 -2.096 -0.093 1 78.38 124 GLY B CA 1
ATOM 2180 C C . GLY B 1 124 ? -2.84 -3.338 -0.595 1 78.38 124 GLY B C 1
ATOM 2181 O O . GLY B 1 124 ? -1.741 -3.658 -0.136 1 78.38 124 GLY B O 1
ATOM 2182 N N . ARG B 1 125 ? -3.479 -4.102 -1.432 1 88.62 125 ARG B N 1
ATOM 2183 C CA . ARG B 1 125 ? -2.842 -5.262 -2.043 1 88.62 125 ARG B CA 1
AT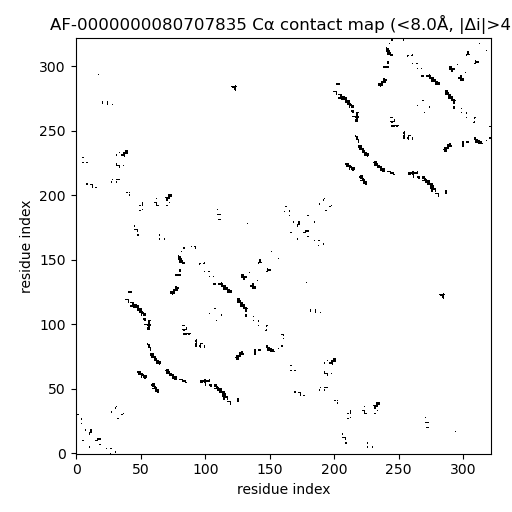OM 2184 C C . ARG B 1 125 ? -1.967 -4.848 -3.223 1 88.62 125 ARG B C 1
ATOM 2186 O O . ARG B 1 125 ? -2.098 -3.738 -3.74 1 88.62 125 ARG B O 1
ATOM 2193 N N . ALA B 1 126 ? -1.063 -5.793 -3.539 1 93.25 126 ALA B N 1
ATOM 2194 C CA . ALA B 1 126 ? -0.303 -5.598 -4.77 1 93.25 126 ALA B CA 1
ATOM 2195 C C . ALA B 1 126 ? -1.065 -6.133 -5.977 1 93.25 126 ALA B C 1
ATOM 2197 O O . ALA B 1 126 ? -1.22 -7.348 -6.133 1 93.25 126 ALA B O 1
ATOM 2198 N N . LEU B 1 127 ? -1.596 -5.242 -6.797 1 95.19 127 LEU B N 1
ATOM 2199 C CA . LEU B 1 127 ? -2.219 -5.652 -8.055 1 95.19 127 LEU B CA 1
ATOM 2200 C C . LEU B 1 127 ? -1.165 -5.926 -9.117 1 95.19 127 LEU B C 1
ATOM 2202 O O . LEU B 1 127 ? -0.349 -5.055 -9.43 1 95.19 127 LEU B O 1
ATOM 2206 N N . CYS B 1 128 ? -1.178 -7.176 -9.656 1 97.06 128 CYS B N 1
ATOM 2207 C CA . CYS B 1 128 ? -0.156 -7.492 -10.648 1 97.06 128 CYS B CA 1
ATOM 2208 C C . CYS B 1 128 ? -0.481 -8.789 -11.375 1 97.06 128 CYS B C 1
ATOM 2210 O O . CYS B 1 128 ? -1.3 -9.578 -10.898 1 97.06 128 CYS B O 1
ATOM 2212 N N . ASP B 1 129 ? 0.038 -8.891 -12.539 1 98.12 129 ASP B N 1
ATOM 2213 C CA . ASP B 1 129 ? 0.208 -10.211 -13.133 1 98.12 129 ASP B CA 1
ATOM 2214 C C . ASP B 1 129 ? 1.5 -10.867 -12.656 1 98.12 129 ASP B C 1
ATOM 2216 O O . ASP B 1 129 ? 2.363 -10.203 -12.078 1 98.12 129 ASP B O 1
ATOM 2220 N N . LEU B 1 130 ? 1.525 -12.156 -12.828 1 97.88 130 LEU B N 1
ATOM 2221 C CA . LEU B 1 130 ? 2.691 -12.914 -12.391 1 97.88 130 LEU B CA 1
ATOM 2222 C C . LEU B 1 130 ? 3.281 -13.719 -13.539 1 97.88 130 LEU B C 1
ATOM 2224 O O . LEU B 1 130 ? 2.543 -14.258 -14.367 1 97.88 130 LEU B O 1
ATOM 2228 N N . GLN B 1 131 ? 4.555 -13.742 -13.555 1 97 131 GLN B N 1
ATOM 2229 C CA . GLN B 1 131 ? 5.305 -14.633 -14.438 1 97 131 GLN B CA 1
ATOM 2230 C C . GLN B 1 131 ? 6.055 -15.695 -13.641 1 97 131 GLN B C 1
ATOM 2232 O O . GLN B 1 131 ? 6.629 -15.398 -12.586 1 97 131 GLN B O 1
ATOM 2237 N N . THR B 1 132 ? 5.859 -16.953 -14.031 1 94.12 132 THR B N 1
ATOM 2238 C CA . THR B 1 132 ? 6.641 -18.047 -13.445 1 94.12 132 THR B CA 1
ATOM 2239 C C . THR B 1 132 ? 7.66 -18.578 -14.445 1 94.12 132 THR B C 1
ATOM 2241 O O . THR B 1 132 ? 7.773 -18.062 -15.562 1 94.12 132 THR B O 1
ATOM 2244 N N . ALA B 1 133 ? 8.398 -19.547 -13.953 1 87 133 ALA B N 1
ATOM 2245 C CA . ALA B 1 133 ? 9.359 -20.172 -14.859 1 87 133 ALA B CA 1
ATOM 2246 C C . ALA B 1 133 ? 8.648 -20.844 -16.031 1 87 133 ALA B C 1
ATOM 2248 O O . ALA B 1 133 ? 9.188 -20.906 -17.141 1 87 133 ALA B O 1
ATOM 2249 N N . LYS B 1 134 ? 7.422 -21.234 -15.828 1 91.31 134 LYS B N 1
ATOM 2250 C CA . LYS B 1 134 ? 6.703 -22.031 -16.828 1 91.31 134 LYS B CA 1
ATOM 2251 C C . LYS B 1 134 ? 5.648 -21.188 -17.531 1 91.31 134 LYS B C 1
ATOM 2253 O O . LYS B 1 134 ? 5.184 -21.547 -18.625 1 91.31 134 LYS B O 1
ATOM 2258 N N . LEU B 1 135 ? 5.238 -20.156 -16.891 1 95.81 135 LEU B N 1
ATOM 2259 C CA . LEU B 1 135 ? 4.129 -19.359 -17.422 1 95.81 135 LEU B CA 1
ATOM 2260 C C . LEU B 1 135 ? 4.543 -17.906 -17.609 1 95.81 135 LEU B C 1
ATOM 2262 O O . LEU B 1 135 ? 5.055 -17.266 -16.688 1 95.81 135 LEU B O 1
ATOM 2266 N N . ALA B 1 136 ? 4.25 -17.406 -18.812 1 96.31 136 ALA B N 1
ATOM 2267 C CA . ALA B 1 136 ? 4.531 -16 -19.094 1 96.31 136 ALA B CA 1
ATOM 2268 C C . ALA B 1 136 ? 3.535 -15.086 -18.375 1 96.31 136 ALA B C 1
ATOM 2270 O O . ALA B 1 136 ? 3.869 -13.961 -18 1 96.31 136 ALA B O 1
ATOM 2271 N N . SER B 1 137 ? 2.4 -15.57 -18.266 1 98.31 137 SER B N 1
ATOM 2272 C CA . SER B 1 137 ? 1.317 -14.828 -17.641 1 98.31 137 SER B CA 1
ATOM 2273 C C . SER B 1 137 ? 0.384 -15.75 -16.875 1 98.31 137 SER B C 1
ATOM 2275 O O . SER B 1 137 ? -0.327 -16.562 -17.469 1 98.31 137 SER B O 1
ATOM 2277 N N . VAL B 1 138 ? 0.374 -15.562 -15.602 1 98.5 138 VAL B N 1
ATOM 2278 C CA . VAL B 1 138 ? -0.516 -16.359 -14.773 1 98.5 138 VAL B CA 1
ATOM 2279 C C . VAL B 1 138 ? -1.964 -15.938 -15 1 98.5 138 VAL B C 1
ATOM 2281 O O . VAL B 1 138 ? -2.873 -16.766 -14.977 1 98.5 138 VAL B O 1
ATOM 2284 N N . SER B 1 139 ? -2.203 -14.633 -15.219 1 98.25 139 SER B N 1
ATOM 2285 C CA . SER B 1 139 ? -3.545 -14.148 -15.531 1 98.25 139 SER B CA 1
ATOM 2286 C C . SER B 1 139 ? -4.117 -14.867 -16.75 1 98.25 139 SER B C 1
ATOM 2288 O O . SER B 1 139 ? -5.254 -15.336 -16.719 1 98.25 139 SER B O 1
ATOM 2290 N N . ASP B 1 140 ? -3.285 -14.961 -17.75 1 98.12 140 ASP B N 1
ATOM 2291 C CA . ASP B 1 140 ? -3.73 -15.641 -18.969 1 98.12 140 ASP B CA 1
ATOM 2292 C C . ASP B 1 140 ? -4.008 -17.125 -18.703 1 98.12 140 ASP B C 1
ATOM 2294 O O . ASP B 1 140 ? -4.961 -17.688 -19.234 1 98.12 140 ASP B O 1
ATOM 2298 N N . TYR B 1 141 ? -3.129 -17.75 -17.969 1 98.31 141 TYR B N 1
ATOM 2299 C CA . TYR B 1 141 ? -3.312 -19.141 -17.609 1 98.31 141 TYR B CA 1
ATOM 2300 C C . TYR B 1 141 ? -4.664 -19.359 -16.938 1 98.31 141 TYR B C 1
ATOM 2302 O O . TYR B 1 141 ? -5.379 -20.312 -17.266 1 98.31 141 TYR B O 1
ATOM 2310 N N . MET B 1 142 ? -5.059 -18.453 -16.016 1 98.44 142 MET B N 1
ATOM 2311 C CA . MET B 1 142 ? -6.336 -18.578 -15.312 1 98.44 142 MET B CA 1
ATOM 2312 C C . MET B 1 142 ? -7.5 -18.344 -16.281 1 98.44 142 MET B C 1
ATOM 2314 O O . MET B 1 142 ? -8.492 -19.078 -16.234 1 98.44 142 MET B O 1
ATOM 2318 N N . LEU B 1 143 ? -7.328 -17.375 -17.125 1 97.75 143 LEU B N 1
ATOM 2319 C CA . LEU B 1 143 ? -8.383 -16.984 -18.062 1 97.75 143 LEU B CA 1
ATOM 2320 C C . LEU B 1 143 ? -8.648 -18.109 -19.062 1 97.75 143 LEU B C 1
ATOM 2322 O O . LEU B 1 143 ? -9.695 -18.125 -19.719 1 97.75 143 LEU B O 1
ATOM 2326 N N . ALA B 1 144 ? -7.754 -19.016 -19.234 1 97.81 144 ALA B N 1
ATOM 2327 C CA . ALA B 1 144 ? -7.898 -20.125 -20.172 1 97.81 144 ALA B CA 1
ATOM 2328 C C . ALA B 1 144 ? -9.023 -21.062 -19.734 1 97.81 144 ALA B C 1
ATOM 2330 O O . ALA B 1 144 ? -9.484 -21.891 -20.516 1 97.81 144 ALA B O 1
ATOM 2331 N N . ASP B 1 145 ? -9.445 -21.016 -18.5 1 97.31 145 ASP B N 1
ATOM 2332 C CA . ASP B 1 145 ? -10.594 -21.781 -18.016 1 97.31 145 ASP B CA 1
ATOM 2333 C C . ASP B 1 145 ? -11.766 -20.844 -17.703 1 97.31 145 ASP B C 1
ATOM 2335 O O . ASP B 1 145 ? -11.914 -20.375 -16.562 1 97.31 145 ASP B O 1
ATOM 2339 N N . PRO B 1 146 ? -12.68 -20.688 -18.609 1 95.06 146 PRO B N 1
ATOM 2340 C CA . PRO B 1 146 ? -13.766 -19.719 -18.438 1 95.06 146 PRO B CA 1
ATOM 2341 C C . PRO B 1 146 ? -14.781 -20.141 -17.375 1 95.06 146 PRO B C 1
ATOM 2343 O O . PRO B 1 146 ? -15.625 -19.344 -16.969 1 95.06 146 PRO B O 1
ATOM 2346 N N . GLU B 1 147 ? -14.75 -21.328 -16.984 1 94.5 147 GLU B N 1
ATOM 2347 C CA . GLU B 1 147 ? -15.688 -21.797 -15.969 1 94.5 147 GLU B CA 1
ATOM 2348 C C . GLU B 1 147 ? -15.359 -21.188 -14.609 1 94.5 147 GLU B C 1
ATOM 2350 O O . GLU B 1 147 ? -16.234 -21.031 -13.758 1 94.5 147 GLU B O 1
ATOM 2355 N N . ILE B 1 148 ? -14.023 -20.844 -14.406 1 96 148 ILE B N 1
ATOM 2356 C CA . ILE B 1 148 ? -13.648 -20.438 -13.055 1 96 148 ILE B CA 1
ATOM 2357 C C . ILE B 1 148 ? -13.008 -19.047 -13.086 1 96 148 ILE B C 1
ATOM 2359 O O . ILE B 1 148 ? -12.664 -18.5 -12.047 1 96 148 ILE B O 1
ATOM 2363 N N . CYS B 1 149 ? -12.82 -18.5 -14.234 1 96.56 149 CYS B N 1
ATOM 2364 C CA . CYS B 1 149 ? -12.133 -17.219 -14.336 1 96.56 149 CYS B CA 1
ATOM 2365 C C . CYS B 1 149 ? -12.641 -16.422 -15.531 1 96.56 149 CYS B C 1
ATOM 2367 O O . CYS B 1 149 ? -12.719 -16.938 -16.641 1 96.56 149 CYS B O 1
ATOM 2369 N N . ARG B 1 150 ? -12.992 -15.148 -15.258 1 95.5 150 ARG B N 1
ATOM 2370 C CA . ARG B 1 150 ? -13.445 -14.234 -16.297 1 95.5 150 ARG B CA 1
ATOM 2371 C C . ARG B 1 150 ? -12.602 -12.961 -16.328 1 95.5 150 ARG B C 1
ATOM 2373 O O . ARG B 1 150 ? -12.016 -12.586 -15.305 1 95.5 150 ARG B O 1
ATOM 2380 N N . PRO B 1 151 ? -12.516 -12.375 -17.531 1 94.38 151 PRO B N 1
ATOM 2381 C CA . PRO B 1 151 ? -11.82 -11.086 -17.562 1 94.38 151 PRO B CA 1
ATOM 2382 C C . PRO B 1 151 ? -12.5 -10.016 -16.734 1 94.38 151 PRO B C 1
ATOM 2384 O O . PRO B 1 151 ? -13.734 -9.969 -16.656 1 94.38 151 PRO B O 1
ATOM 2387 N N . TYR B 1 152 ? -11.711 -9.266 -16.062 1 90.19 152 TYR B N 1
ATOM 2388 C CA . TYR B 1 152 ? -12.211 -8.195 -15.203 1 90.19 152 TYR B CA 1
ATOM 2389 C C . TYR B 1 152 ? -11.375 -6.934 -15.359 1 90.19 152 TYR B C 1
ATOM 2391 O O . TYR B 1 152 ? -10.148 -6.977 -15.234 1 90.19 152 TYR B O 1
ATOM 2399 N N . ASP B 1 153 ? -12 -5.824 -15.625 1 81.88 153 ASP B N 1
ATOM 2400 C CA . ASP B 1 153 ? -11.289 -4.566 -15.844 1 81.88 153 ASP B CA 1
ATOM 2401 C C . ASP B 1 153 ? -11.633 -3.547 -14.766 1 81.88 153 ASP B C 1
ATOM 2403 O O . ASP B 1 153 ? -11.367 -2.354 -14.922 1 81.88 153 ASP B O 1
ATOM 2407 N N . GLY B 1 154 ? -12.125 -3.938 -13.617 1 75.81 154 GLY B N 1
ATOM 2408 C CA . GLY B 1 154 ? -12.414 -3.02 -12.523 1 75.81 154 GLY B CA 1
ATOM 2409 C C . GLY B 1 154 ? -13.875 -2.629 -12.453 1 75.81 154 GLY B C 1
ATOM 2410 O O . GLY B 1 154 ? -14.273 -1.866 -11.57 1 75.81 154 GLY B O 1
ATOM 2411 N N . GLY B 1 155 ? -14.695 -3.154 -13.242 1 74.12 155 GLY B N 1
ATOM 2412 C CA . GLY B 1 155 ? -16.109 -2.809 -13.242 1 74.12 155 GLY B CA 1
ATOM 2413 C C . GLY B 1 155 ? -16.938 -3.682 -12.32 1 74.12 155 GLY B C 1
ATOM 2414 O O . GLY B 1 155 ? -16.484 -4.039 -11.227 1 74.12 155 GLY B O 1
ATOM 2415 N N . ARG B 1 156 ? -18.266 -3.814 -12.523 1 74.56 156 ARG B N 1
ATOM 2416 C CA . ARG B 1 156 ? -19.172 -4.621 -11.711 1 74.56 156 ARG B CA 1
ATOM 2417 C C . ARG B 1 156 ? -18.953 -6.109 -11.961 1 74.56 156 ARG B C 1
ATOM 2419 O O . ARG B 1 156 ? -18.875 -6.543 -13.117 1 74.56 156 ARG B O 1
ATOM 2426 N N . LYS B 1 157 ? -18.797 -6.762 -10.977 1 76.19 157 LYS B N 1
ATOM 2427 C CA . LYS B 1 157 ? -18.625 -8.211 -11.094 1 76.19 157 LYS B CA 1
ATOM 2428 C C . LYS B 1 157 ? -19.953 -8.883 -11.43 1 76.19 157 LYS B C 1
ATOM 2430 O O . LYS B 1 157 ? -21.016 -8.461 -10.953 1 76.19 157 LYS B O 1
ATOM 2435 N N . LEU B 1 158 ? -19.922 -9.875 -12.32 1 77.31 158 LEU B N 1
ATOM 2436 C CA . LEU B 1 158 ? -21.094 -10.664 -12.664 1 77.31 158 LEU B CA 1
ATOM 2437 C C . LEU B 1 158 ? -21.219 -11.883 -11.75 1 77.31 158 LEU B C 1
ATOM 2439 O O . LEU B 1 158 ? -20.203 -12.438 -11.312 1 77.31 158 LEU B O 1
ATOM 2443 N N . SER B 1 159 ? -22.484 -12.172 -11.445 1 76.81 159 SER B N 1
ATOM 2444 C CA . SER B 1 159 ? -22.734 -13.312 -10.562 1 76.81 159 SER B CA 1
ATOM 2445 C C . SER B 1 159 ? -22.234 -14.609 -11.172 1 76.81 159 SER B C 1
ATOM 2447 O O . SER B 1 159 ? -22.312 -14.805 -12.391 1 76.81 159 SER B O 1
ATOM 2449 N N . TRP B 1 160 ? -21.75 -15.5 -10.43 1 79.25 160 TRP B N 1
ATOM 2450 C CA . TRP B 1 160 ? -21.281 -16.812 -10.875 1 79.25 160 TRP B CA 1
ATOM 2451 C C . TRP B 1 160 ? -22.406 -17.828 -10.852 1 79.25 160 TRP B C 1
ATOM 2453 O O . TRP B 1 160 ? -22.219 -18.984 -11.219 1 79.25 160 TRP B O 1
ATOM 2463 N N . ASP B 1 161 ? -23.422 -17.344 -10.328 1 70.94 161 ASP B N 1
ATOM 2464 C CA . ASP B 1 161 ? -24.609 -18.188 -10.398 1 70.94 161 ASP B CA 1
ATOM 2465 C C . ASP B 1 161 ? -25.297 -18.047 -11.75 1 70.94 161 ASP B C 1
ATOM 2467 O O . ASP B 1 161 ? -25.234 -17 -12.391 1 70.94 161 ASP B O 1
#

Secondary structure (DSSP, 8-state):
-HHHHHHHHHHHHHH------HHHHHHHHHHT-GGGSEEP-SS-TT-EEEE--BSSSSEEEEEEE-TTS-EEEEEEEETTEE---TT-SSHHHHHHHHHHHHHHHHHHTTEEEEEEEEE--TTS-EEEEEE-SS-S-HHHHHHT-TTT-EE--SSPPPP--/-HHHHHHHHHHHHHH------HHHHHHHHHHT-GGGSEEP-SS-TT-EEEE--BSSSSEEEEEEE-TTS-EEEEEEEETTEE---TT-SSHHHHHHHHHHHHHHHHHHTTEEEEEEEEE--TTS-EEEEEE-SS-S-HHHHHHT-TTT-EE--SSPPPP--

Radius of gyration: 21.9 Å; Cα contacts (8 Å, |Δi|>4): 668; chains: 2; bounding box: 49×53×42 Å

Nearest PDB structures (foldseek):
  4qmg-assembly1_A  TM=7.325E-01  e=9.050E-05  Homo sapiens
  4qmg-assembly4_D  TM=6.908E-01  e=8.028E-05  Homo sapiens
  4qmg-assembly2_B  TM=7.323E-01  e=1.971E-04  Homo sapiens
  4qmg-assembly5_E  TM=7.494E-01  e=4.041E-04  Homo sapiens
  7knw-assembly2_B  TM=5.699E-01  e=2.504E-04  Homo sapiens